Protein AF-A0A3M9MBP0-F1 (afdb_monomer)

Foldseek 3Di:
DLLVLLQLCVQPNQDQALDDPPQFTGSNRDHPVLDDSVQRSDNVSVVVLLVVLLVVVPVVVDPDSLQSSCSSSVDPPVCSCSSVVCNVVSVVVVVVQQQDDDLQNVVCVVQVHQPGDQHDFDGRWDADPVGWIWGHGPFFIFTADPVQTTETDGDLRRVVCVVPVHCVPFNAWNYYKDKDDQAPVRWTWIWTHTPFWIWTATPVQTTEIAGDLRNVVCVVQPHCNYQNAWNDHWDDPVPQWIWTHHPFWIWIAHPVPGIDIGGD

Radius of gyration: 25.92 Å; Cα contacts (8 Å, |Δi|>4): 527; chains: 1; bounding box: 57×34×70 Å

Secondary structure (DSSP, 8-state):
-HHHHHHHHHHHTT--BS--STT-BBTTTB-GGG--HHHHH-HHHHHHHHHHHHHHT-GGG-SSHHHHHHHHH---GGGTTHHHHTHHHHHHHHHHHTS--HHHHHHHHHTTGGGSTT-SB-S--EE-TTSSEEEEETTEEEEEETTTEEEEE-HHHHHHHHHTTTHHHH--BSS--EEPPPPTTS--EEEEEETTEEEEEETTTEEEEEEHHHHHHHHHTTHHHHH--BSS--EE-SSS-EEEEBSSEEEEEETTTEEEEEE-

pLDDT: mean 95.84, std 3.47, range [73.56, 98.88]

Mean predicted aligned error: 5.29 Å

Organism: NCBI:txid2294115

Nearest PDB structures (foldseek):
  6sx4-assembly2_BBB  TM=7.345E-01  e=1.745E-12  Corynebacterium glutamicum
  6sx4-assembly4_DDD  TM=7.353E-01  e=3.263E-12  Corynebacterium glutamicum
  6swz-assembly1_AAA  TM=4.818E-01  e=9.873E-13  Corynebacterium glutamicum
  8gzh-assembly1_D  TM=5.676E-01  e=2.398E+00  Synechocystis sp. PCC 6803
  6q6g-assembly1_A  TM=2.123E-01  e=1.704E+00  Homo sapiens

Sequence (264 aa):
MLAMFESGWVESHMNNLGCGQETSVGVFQLQDFNGSYAQRKDVVYSTNWWINTANSLGIQNYHDAGTLAADVERPREDLRGRYGEAQSTAQNLMNQAMQPYGEIGAKYAALGGAGGEVGPLVRAEEAAKMGGRFQLFKNGIIIWSADTGAHWIHGDILTKFWATNSETAWGFPTMDELAAHAAPDGTTGRYQYFQNALFLWSEPTGTHIIHGEILKAFEANGREAALGYPITDEADDGHGGRVQQFQNATIDWTAAGGAVVTKK

Solvent-accessible surface area (backbone atoms only — not comparable to full-atom values): 13866 Å² total; per-resid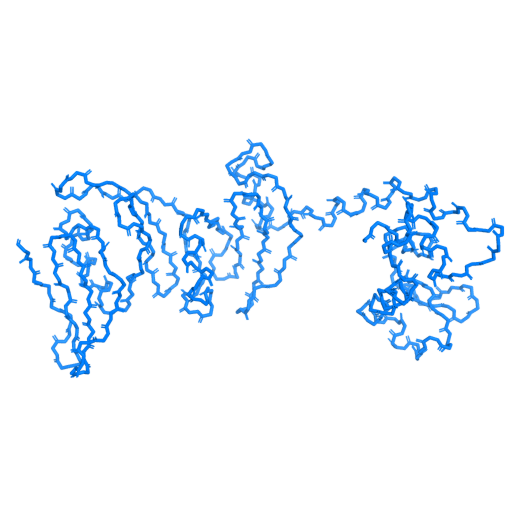ue (Å²): 108,64,22,57,37,11,36,19,39,71,58,36,68,66,33,76,34,92,60,55,76,86,73,12,20,9,34,68,39,43,43,62,92,76,40,55,74,70,47,30,54,31,68,67,54,42,50,51,51,51,52,53,47,38,54,74,71,41,60,90,78,54,92,53,42,19,62,51,23,28,66,60,71,58,63,62,81,93,53,39,64,55,24,49,73,30,44,68,59,19,53,51,52,52,56,55,64,41,54,67,54,73,57,50,22,53,48,40,54,75,44,49,30,58,86,27,78,46,30,41,82,70,45,46,76,42,78,38,95,82,56,44,34,31,31,41,30,72,47,32,33,40,38,32,36,94,89,54,40,51,28,56,41,37,67,60,57,37,54,48,36,61,75,57,59,31,51,79,66,30,41,56,48,65,46,58,67,42,81,45,61,51,17,82,88,63,54,52,36,34,34,34,43,28,73,54,30,38,40,42,31,30,85,94,57,38,60,27,55,41,41,68,60,57,33,54,43,40,60,75,59,53,33,36,48,59,26,24,54,50,71,39,51,70,38,78,64,86,78,81,30,36,35,32,40,28,74,37,25,36,40,41,32,34,91,88,76,42,55,45,78,47,73,111

InterPro domains:
  IPR0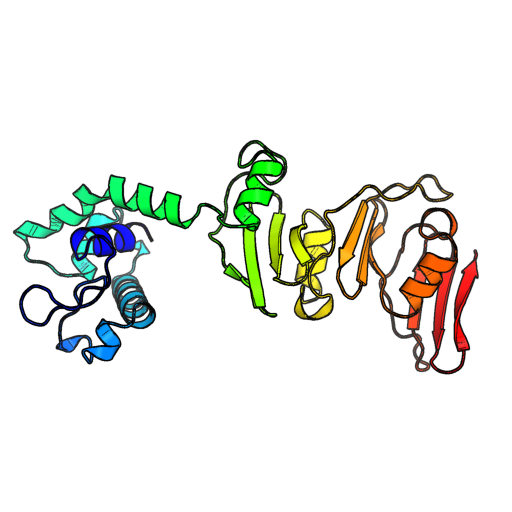13207 LGFP [PF08310] (125-167)
  IPR013207 LGFP [PF08310] (171-224)
  IPR013207 LGFP [PF08310] (227-261)

Structure (mmCIF, N/CA/C/O backbone):
data_AF-A0A3M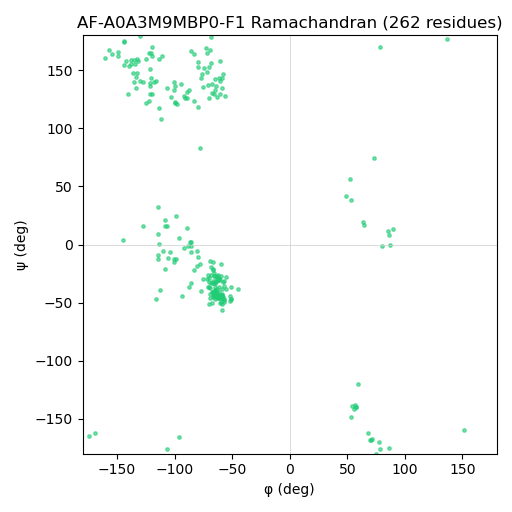9MBP0-F1
#
_entry.id   AF-A0A3M9MBP0-F1
#
loop_
_atom_site.group_PDB
_atom_site.id
_atom_site.type_symbol
_atom_site.label_atom_id
_atom_site.label_alt_id
_atom_site.label_comp_id
_atom_site.label_asym_id
_atom_site.label_entity_id
_atom_site.label_seq_id
_atom_site.pdbx_PDB_ins_code
_atom_site.Cartn_x
_atom_site.Cartn_y
_atom_site.Cartn_z
_atom_site.occupancy
_atom_site.B_iso_or_equiv
_atom_site.auth_seq_id
_atom_site.auth_comp_id
_atom_site.auth_asym_id
_atom_site.auth_atom_id
_atom_site.pdbx_PDB_model_num
ATOM 1 N N . MET A 1 1 ? 16.468 7.388 -14.989 1.00 86.00 1 MET A N 1
ATOM 2 C CA . MET A 1 1 ? 15.562 6.379 -15.587 1.00 86.00 1 MET A CA 1
ATOM 3 C C . MET A 1 1 ? 15.408 6.560 -17.090 1.00 86.00 1 MET A C 1
ATOM 5 O O . MET A 1 1 ? 15.620 5.576 -17.776 1.00 86.00 1 MET A O 1
ATOM 9 N N . LEU A 1 2 ? 15.124 7.762 -17.612 1.00 93.69 2 LEU A N 1
ATOM 10 C CA . LEU A 1 2 ? 14.948 7.976 -19.061 1.00 93.69 2 LEU A CA 1
ATOM 11 C C . LEU A 1 2 ? 16.108 7.435 -19.917 1.00 93.69 2 LEU A C 1
ATOM 13 O O . LEU A 1 2 ? 15.862 6.629 -20.802 1.00 93.69 2 LEU A O 1
ATOM 17 N N . ALA A 1 3 ? 17.358 7.748 -19.561 1.00 96.56 3 ALA A N 1
ATOM 18 C CA . ALA A 1 3 ? 18.552 7.247 -20.259 1.00 96.56 3 ALA A CA 1
ATOM 19 C C . ALA A 1 3 ? 18.636 5.708 -20.315 1.00 96.56 3 ALA A C 1
ATOM 21 O O . ALA A 1 3 ? 19.055 5.125 -21.310 1.00 96.56 3 ALA A O 1
ATOM 22 N N . MET A 1 4 ? 18.188 5.024 -19.260 1.00 95.62 4 MET A N 1
ATOM 23 C CA . MET A 1 4 ? 18.139 3.560 -19.227 1.00 95.62 4 MET A CA 1
ATOM 24 C C . MET A 1 4 ? 17.056 3.028 -20.167 1.00 95.62 4 MET A C 1
ATOM 26 O O . MET A 1 4 ? 17.249 2.009 -20.824 1.00 95.62 4 MET A O 1
ATOM 30 N N . PHE A 1 5 ? 15.923 3.733 -20.257 1.00 95.81 5 PHE A N 1
ATOM 31 C CA . PHE A 1 5 ? 14.864 3.382 -21.195 1.00 95.81 5 PHE A CA 1
ATOM 32 C C . PHE A 1 5 ? 15.270 3.623 -22.656 1.00 95.81 5 PHE A C 1
ATOM 34 O O . PHE A 1 5 ? 14.951 2.809 -23.518 1.00 95.81 5 PHE A O 1
ATOM 41 N N . GLU A 1 6 ? 16.023 4.688 -22.928 1.00 97.25 6 GLU A N 1
ATOM 42 C CA . GLU A 1 6 ? 16.645 4.924 -24.235 1.00 97.25 6 GLU A CA 1
ATOM 43 C C . GLU A 1 6 ? 17.648 3.816 -24.569 1.00 97.25 6 GLU A C 1
ATOM 45 O O . GLU A 1 6 ? 17.578 3.251 -25.658 1.00 97.25 6 GLU A O 1
ATOM 50 N N . SER A 1 7 ? 18.509 3.444 -23.612 1.00 97.12 7 SER A N 1
ATOM 51 C CA . SER A 1 7 ? 19.497 2.367 -23.778 1.00 97.12 7 SER A CA 1
ATOM 52 C C . SER A 1 7 ? 18.821 1.040 -24.119 1.00 97.12 7 SER A C 1
ATOM 54 O O . SER A 1 7 ? 19.056 0.474 -25.181 1.00 97.12 7 SER A O 1
ATOM 56 N N . GLY A 1 8 ? 17.892 0.574 -23.279 1.00 95.62 8 GLY A N 1
ATOM 57 C CA . GLY A 1 8 ? 17.205 -0.698 -23.512 1.00 95.62 8 GLY A CA 1
ATOM 58 C C . GLY A 1 8 ? 16.368 -0.707 -24.796 1.00 95.62 8 GLY A C 1
ATOM 59 O O . GLY A 1 8 ? 16.257 -1.747 -25.448 1.00 95.62 8 GLY A O 1
ATOM 60 N N . TRP A 1 9 ? 15.805 0.438 -25.208 1.00 96.38 9 TRP A N 1
ATOM 61 C CA . TRP A 1 9 ? 15.110 0.538 -26.491 1.00 96.38 9 TRP A CA 1
ATOM 62 C C . TRP A 1 9 ? 16.070 0.402 -27.676 1.00 96.38 9 TRP A C 1
ATOM 64 O O . TRP A 1 9 ? 15.818 -0.409 -28.564 1.00 96.38 9 TRP A O 1
ATOM 74 N N . VAL A 1 10 ? 17.167 1.162 -27.683 1.00 96.12 10 VAL A N 1
ATOM 75 C CA . VAL A 1 10 ? 18.151 1.146 -28.776 1.00 96.12 10 VAL A CA 1
ATOM 76 C C . VAL A 1 10 ? 18.839 -0.212 -28.894 1.00 96.12 10 VAL A C 1
ATOM 78 O O . VAL A 1 10 ? 18.989 -0.712 -30.010 1.00 96.12 10 VAL A O 1
ATOM 81 N N . GLU A 1 11 ? 19.202 -0.814 -27.762 1.00 94.88 11 GLU A N 1
ATOM 82 C CA . GLU A 1 11 ? 19.978 -2.053 -27.721 1.00 94.88 11 GLU A CA 1
ATOM 83 C C . GLU A 1 11 ? 19.133 -3.291 -28.031 1.00 94.88 11 GLU A C 1
ATOM 85 O O . GLU A 1 11 ? 19.571 -4.195 -28.741 1.00 94.88 11 GLU A O 1
ATOM 90 N N . SER A 1 12 ? 17.897 -3.358 -27.533 1.00 94.62 12 SER A N 1
ATOM 91 C CA . SER A 1 12 ? 17.111 -4.594 -27.629 1.00 94.62 12 SER A CA 1
ATOM 92 C C . SER A 1 12 ? 15.615 -4.400 -27.833 1.00 94.62 12 SER A C 1
ATOM 94 O O . SER A 1 12 ? 14.871 -5.383 -27.843 1.00 94.62 12 SER A O 1
ATOM 96 N N . HIS A 1 13 ? 15.139 -3.163 -27.991 1.00 94.12 13 HIS A N 1
ATOM 97 C CA . HIS A 1 13 ? 13.712 -2.834 -27.922 1.00 94.12 13 HIS A CA 1
ATOM 98 C C . HIS A 1 13 ? 13.068 -3.354 -26.621 1.00 94.12 13 HIS A C 1
ATOM 100 O O . HIS A 1 13 ? 11.943 -3.850 -26.636 1.00 94.12 13 HIS A O 1
ATOM 106 N N . MET A 1 14 ? 13.802 -3.277 -25.502 1.00 93.69 14 MET A N 1
ATOM 107 C CA . MET A 1 14 ? 13.439 -3.829 -24.186 1.00 93.69 14 MET A CA 1
ATOM 108 C C . MET A 1 14 ? 13.298 -5.356 -24.121 1.00 93.69 14 MET A C 1
ATOM 110 O O . MET A 1 14 ? 12.696 -5.888 -23.187 1.00 93.69 14 MET A O 1
ATOM 114 N N . ASN A 1 15 ? 13.869 -6.090 -25.076 1.00 93.81 15 ASN A N 1
ATOM 115 C CA . ASN A 1 15 ? 13.807 -7.546 -25.083 1.00 93.81 15 ASN A CA 1
ATOM 116 C C . ASN A 1 15 ? 15.043 -8.161 -24.429 1.00 93.81 15 ASN A C 1
ATOM 118 O O . ASN A 1 15 ? 16.182 -7.796 -24.700 1.00 93.81 15 ASN A O 1
ATOM 122 N N . ASN A 1 16 ? 14.841 -9.194 -23.616 1.00 93.56 16 ASN A N 1
ATOM 123 C CA . ASN A 1 16 ? 15.957 -9.977 -23.102 1.00 93.56 16 ASN A CA 1
ATOM 124 C C . ASN A 1 16 ? 16.462 -10.947 -24.186 1.00 93.56 16 ASN A C 1
ATOM 126 O O . ASN A 1 16 ? 16.087 -12.123 -24.209 1.00 93.56 16 ASN A O 1
ATOM 130 N N . LEU A 1 17 ? 17.312 -10.466 -25.095 1.00 91.94 17 LEU A N 1
ATOM 131 C CA . LEU A 1 17 ? 17.782 -11.229 -26.255 1.00 91.94 17 LEU A CA 1
ATOM 132 C C . LEU A 1 17 ? 18.863 -12.253 -25.881 1.00 91.94 17 LEU A C 1
ATOM 134 O O . LEU A 1 17 ? 19.667 -12.041 -24.977 1.00 91.94 17 LEU A O 1
ATOM 138 N N . GLY A 1 18 ? 18.841 -13.424 -26.524 1.00 89.12 18 GLY A N 1
ATOM 139 C CA . GLY A 1 18 ? 19.883 -14.460 -26.390 1.00 89.12 18 GLY A CA 1
ATOM 140 C C . GLY A 1 18 ? 21.049 -14.295 -27.368 1.00 89.12 18 GLY A C 1
ATOM 141 O O . GLY A 1 18 ? 21.975 -15.097 -27.364 1.00 89.12 18 GLY A O 1
ATOM 142 N N . CYS A 1 19 ? 20.971 -13.282 -28.222 1.00 82.50 19 CYS A N 1
ATOM 143 C CA . CYS A 1 19 ? 21.896 -13.014 -29.306 1.00 82.50 19 CYS A CA 1
ATOM 144 C C . CYS A 1 19 ? 21.967 -11.506 -29.558 1.00 82.50 19 CYS A C 1
ATOM 146 O O . CYS A 1 19 ? 21.044 -10.776 -29.185 1.00 82.50 19 CYS A O 1
ATOM 148 N N . GLY A 1 20 ? 23.025 -11.093 -30.246 1.00 80.25 20 GLY A N 1
ATOM 149 C CA . GLY A 1 20 ? 23.319 -9.710 -30.580 1.00 80.25 20 GLY A CA 1
ATOM 150 C C . GLY A 1 20 ? 24.462 -9.624 -31.585 1.00 80.25 20 GLY A C 1
ATOM 151 O O . GLY A 1 20 ? 24.793 -10.613 -32.247 1.00 80.25 20 GLY A O 1
ATOM 152 N N . GLN A 1 21 ? 25.080 -8.451 -31.706 1.00 73.56 21 GLN A N 1
ATOM 153 C CA . GLN A 1 21 ? 26.350 -8.331 -32.423 1.00 73.56 21 GLN A CA 1
ATOM 154 C C . GLN A 1 21 ? 27.465 -9.010 -31.611 1.00 73.56 21 GLN A C 1
ATOM 156 O O . GLN A 1 21 ? 27.660 -8.709 -30.435 1.00 73.56 21 GLN A O 1
ATOM 161 N N . GLU A 1 22 ? 28.194 -9.941 -32.225 1.00 81.31 22 GLU A N 1
ATOM 162 C CA . GLU A 1 22 ? 29.260 -10.718 -31.569 1.00 81.31 22 GLU A CA 1
ATOM 163 C C . GLU A 1 22 ? 28.770 -11.540 -30.356 1.00 81.31 22 GLU A C 1
ATOM 165 O O . GLU A 1 22 ? 27.928 -12.425 -30.515 1.00 81.31 22 GLU A O 1
ATOM 170 N N . THR A 1 23 ? 29.314 -11.295 -29.155 1.00 84.69 23 THR A N 1
ATOM 171 C CA . THR A 1 23 ? 28.989 -12.023 -27.914 1.00 84.69 23 THR A CA 1
ATOM 172 C C . THR A 1 23 ? 27.938 -11.317 -27.054 1.00 84.69 23 THR A C 1
ATOM 174 O O . THR A 1 23 ? 27.664 -11.777 -25.938 1.00 84.69 23 THR A O 1
ATOM 177 N N . SER A 1 24 ? 27.350 -10.219 -27.541 1.00 89.75 24 SER A N 1
ATOM 178 C CA . SER A 1 24 ? 26.380 -9.404 -26.799 1.00 89.75 24 SER A CA 1
ATOM 179 C C . SER A 1 24 ? 25.049 -10.122 -26.548 1.00 89.75 24 SER A C 1
ATOM 181 O O . SER A 1 24 ? 24.521 -10.824 -27.414 1.00 89.75 24 SER A O 1
ATOM 183 N N . VAL A 1 25 ? 24.512 -9.976 -25.329 1.00 94.38 25 VAL A N 1
ATOM 184 C CA . VAL A 1 25 ? 23.228 -10.575 -24.912 1.00 94.38 25 VAL A CA 1
ATOM 185 C C . VAL A 1 25 ? 22.518 -9.712 -23.868 1.00 94.38 25 VAL A C 1
ATOM 187 O O . VAL A 1 25 ? 23.127 -8.857 -23.227 1.00 94.38 25 VAL A O 1
ATOM 190 N N . GLY A 1 26 ? 21.237 -9.992 -23.632 1.00 92.81 26 GLY A N 1
ATOM 191 C CA . GLY A 1 26 ? 20.452 -9.324 -22.596 1.00 92.81 26 GLY A CA 1
ATOM 192 C C . GLY A 1 26 ? 19.811 -8.018 -23.061 1.00 92.81 26 GLY A C 1
ATOM 193 O O . GLY A 1 26 ? 19.874 -7.655 -24.236 1.00 92.81 26 GLY A O 1
ATOM 194 N N . VAL A 1 27 ? 19.165 -7.324 -22.122 1.00 94.88 27 VAL A N 1
ATOM 195 C CA . VAL A 1 27 ? 18.367 -6.110 -22.393 1.00 94.88 27 VAL A CA 1
ATOM 196 C C . VAL A 1 27 ? 19.236 -4.933 -22.855 1.00 94.88 27 VAL A C 1
ATOM 198 O O . VAL A 1 27 ? 18.807 -4.149 -23.696 1.00 94.88 27 VAL A O 1
A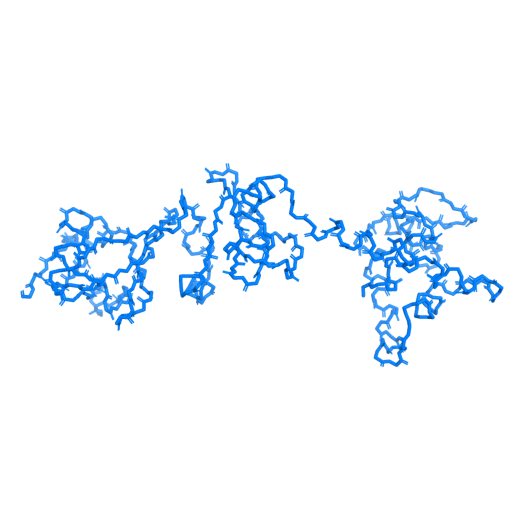TOM 201 N N . PHE A 1 28 ? 20.465 -4.850 -22.350 1.00 95.88 28 PHE A N 1
ATOM 202 C CA . PHE A 1 28 ? 21.449 -3.815 -22.692 1.00 95.88 28 PHE A CA 1
ATOM 203 C C . PHE A 1 28 ? 22.574 -4.349 -23.590 1.00 95.88 28 PHE A C 1
ATOM 205 O O . PHE A 1 28 ? 23.634 -3.755 -23.656 1.00 95.88 28 PHE A O 1
ATOM 212 N N . GLN A 1 29 ? 22.388 -5.524 -24.214 1.00 93.19 29 GLN A N 1
ATOM 213 C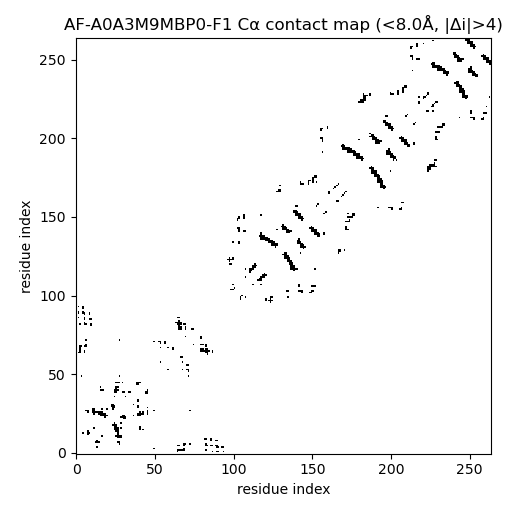 CA . GLN A 1 29 ? 23.379 -6.124 -25.124 1.00 93.19 29 GLN A CA 1
ATOM 214 C C . GLN A 1 29 ? 24.816 -6.153 -24.548 1.00 93.19 29 GLN A C 1
ATOM 216 O O . GLN A 1 29 ? 25.803 -5.922 -25.244 1.00 93.19 29 GLN A O 1
ATOM 221 N N . LEU A 1 30 ? 24.947 -6.494 -23.261 1.00 92.44 30 LEU A N 1
ATOM 222 C CA . LEU A 1 30 ? 26.234 -6.515 -22.560 1.00 92.44 30 LEU A CA 1
ATOM 223 C C . LEU A 1 30 ? 27.198 -7.515 -23.200 1.00 92.44 30 LEU A C 1
ATOM 225 O O . LEU A 1 30 ? 26.774 -8.613 -23.565 1.00 92.44 30 LEU A O 1
ATOM 229 N N . GLN A 1 31 ? 28.491 -7.193 -23.259 1.00 91.75 31 GLN A N 1
ATOM 230 C CA . GLN A 1 31 ? 29.540 -8.051 -23.830 1.00 91.75 31 GLN A CA 1
ATOM 231 C C . GLN A 1 31 ? 30.097 -9.054 -22.811 1.00 91.75 31 GLN A C 1
ATOM 233 O O . GLN A 1 31 ? 29.848 -8.947 -21.615 1.00 91.75 31 GLN A O 1
ATOM 238 N N . ASP A 1 32 ? 30.849 -10.059 -23.256 1.00 91.75 32 ASP A N 1
ATOM 239 C CA . ASP A 1 32 ? 31.387 -11.130 -22.398 1.00 91.75 32 ASP A CA 1
ATOM 240 C C . ASP A 1 32 ? 32.265 -10.657 -21.222 1.00 91.75 32 ASP A C 1
ATOM 242 O O . ASP A 1 32 ? 32.215 -11.255 -20.145 1.00 91.75 32 ASP A O 1
ATOM 246 N N . PHE A 1 33 ? 32.990 -9.548 -21.364 1.00 90.06 33 PHE A N 1
ATOM 247 C CA . PHE A 1 33 ? 33.751 -8.940 -20.269 1.00 90.06 33 PHE A CA 1
ATOM 248 C C . PHE A 1 33 ? 32.866 -8.317 -19.175 1.00 90.06 33 PHE A C 1
ATOM 250 O O . PHE A 1 33 ? 33.354 -8.037 -18.080 1.00 90.06 33 PHE A O 1
ATOM 257 N N . ASN A 1 34 ? 31.568 -8.120 -19.429 1.00 91.06 34 ASN A N 1
ATOM 258 C CA . ASN A 1 34 ? 30.598 -7.646 -18.439 1.00 91.06 34 ASN A CA 1
ATOM 259 C C . ASN A 1 34 ? 30.001 -8.780 -17.588 1.00 91.06 34 ASN A C 1
ATOM 261 O O . ASN A 1 34 ? 29.122 -8.515 -16.774 1.00 91.06 34 ASN A O 1
ATOM 265 N N . GLY A 1 35 ? 30.433 -10.031 -17.775 1.00 92.62 35 GLY A N 1
ATOM 266 C CA . GLY A 1 35 ? 30.016 -11.168 -16.957 1.00 92.62 35 GLY A CA 1
ATOM 267 C C . GLY A 1 35 ? 29.695 -12.422 -17.766 1.00 92.62 35 GLY A C 1
ATOM 268 O O . GLY A 1 35 ? 29.688 -12.440 -18.999 1.00 92.62 35 GLY A O 1
ATOM 269 N N . SER A 1 36 ? 29.379 -13.507 -17.059 1.00 94.81 36 SER A N 1
ATOM 270 C CA . SER A 1 36 ? 28.964 -14.757 -17.705 1.00 94.81 36 SER A CA 1
ATOM 271 C C . SER A 1 36 ? 27.687 -14.573 -18.535 1.00 94.81 36 SER A C 1
ATOM 273 O O . SER A 1 36 ? 26.885 -13.673 -18.282 1.00 94.81 36 SER A O 1
ATOM 275 N N . TYR A 1 37 ? 27.457 -15.461 -19.509 1.00 93.06 37 TYR A N 1
ATOM 276 C CA . TYR A 1 37 ? 26.225 -15.454 -20.311 1.00 93.06 37 TYR A CA 1
ATOM 277 C C . TYR A 1 37 ? 24.964 -15.447 -19.428 1.00 93.06 37 TYR A C 1
ATOM 279 O O . TYR A 1 37 ? 24.052 -14.661 -19.663 1.00 93.06 37 TYR A O 1
ATOM 287 N N . ALA A 1 38 ? 24.935 -16.270 -18.372 1.00 94.44 38 ALA A N 1
ATOM 288 C CA . ALA A 1 38 ? 23.806 -16.340 -17.445 1.00 94.44 38 ALA A CA 1
ATOM 289 C C . ALA A 1 38 ? 23.570 -15.015 -16.700 1.00 94.44 38 ALA A C 1
ATOM 291 O O . ALA A 1 38 ? 22.430 -14.577 -16.600 1.00 94.44 38 ALA A O 1
ATOM 292 N N . GLN A 1 39 ? 24.635 -14.353 -16.235 1.00 95.62 39 GLN A N 1
ATOM 293 C CA . GLN A 1 39 ? 24.533 -13.051 -15.566 1.00 95.62 39 GLN A CA 1
ATOM 294 C C . GLN A 1 39 ? 24.027 -11.965 -16.516 1.00 95.62 39 GLN A C 1
ATOM 296 O O . GLN A 1 39 ? 23.120 -11.225 -16.173 1.00 95.62 39 GLN A O 1
ATOM 301 N N . ARG A 1 40 ? 24.550 -11.888 -17.741 1.00 95.25 40 ARG A N 1
ATOM 302 C CA . ARG A 1 40 ? 24.129 -10.863 -18.714 1.00 95.25 40 ARG A CA 1
ATOM 303 C C . ARG A 1 40 ? 22.694 -11.060 -19.212 1.00 95.25 40 ARG A C 1
ATOM 305 O O . ARG A 1 40 ? 22.033 -10.097 -19.585 1.00 95.25 40 ARG A O 1
ATOM 312 N N . LYS A 1 41 ? 22.205 -12.304 -19.189 1.00 94.56 41 LYS A N 1
ATOM 313 C CA . LYS A 1 41 ? 20.801 -12.666 -19.435 1.00 94.56 41 LYS A CA 1
ATOM 314 C C . LYS A 1 41 ? 19.884 -12.405 -18.244 1.00 94.56 41 LYS A C 1
ATOM 316 O O . LYS A 1 41 ? 18.667 -12.399 -18.428 1.00 94.56 41 LYS A O 1
ATOM 321 N N . ASP A 1 42 ? 20.423 -12.221 -17.049 1.00 95.75 42 ASP A N 1
ATOM 322 C CA . ASP A 1 42 ? 19.640 -11.866 -15.877 1.00 95.75 42 ASP A CA 1
ATOM 323 C C . ASP A 1 42 ? 19.328 -10.362 -15.902 1.00 95.75 42 ASP A C 1
ATOM 325 O O . ASP A 1 42 ? 20.224 -9.517 -15.896 1.00 95.75 42 ASP A O 1
ATOM 329 N N . VAL A 1 43 ? 18.037 -10.021 -15.962 1.00 94.44 43 VAL A N 1
ATOM 330 C CA . VAL A 1 43 ? 17.583 -8.628 -16.119 1.00 94.44 43 VAL A CA 1
ATOM 331 C C . VAL A 1 43 ? 17.957 -7.780 -14.904 1.00 94.44 43 VAL A C 1
ATOM 333 O O . VAL A 1 43 ? 18.256 -6.594 -15.052 1.00 94.44 43 VAL A O 1
ATOM 336 N N . VAL A 1 44 ? 17.971 -8.365 -13.703 1.00 94.81 44 VAL A N 1
ATOM 337 C CA . VAL A 1 44 ? 18.335 -7.649 -12.474 1.00 94.81 44 VAL A CA 1
ATOM 338 C C . VAL A 1 44 ? 19.823 -7.320 -12.496 1.00 94.81 44 VAL A C 1
ATOM 340 O O . VAL A 1 44 ? 20.207 -6.178 -12.243 1.00 94.81 44 VAL A O 1
ATOM 343 N N . TYR A 1 45 ? 20.662 -8.287 -12.861 1.00 96.12 45 TYR A N 1
ATOM 344 C CA . TYR A 1 45 ? 22.096 -8.093 -13.020 1.00 96.12 45 TYR A CA 1
ATOM 345 C C . TYR A 1 45 ? 22.410 -7.021 -14.065 1.00 96.12 45 TYR A C 1
ATOM 347 O O . TYR A 1 45 ? 23.143 -6.079 -13.762 1.00 96.12 45 TYR A O 1
ATOM 355 N N . SER A 1 46 ? 21.831 -7.116 -15.266 1.00 95.94 46 SER A N 1
ATOM 356 C CA . SER A 1 46 ? 22.104 -6.158 -16.343 1.00 95.94 46 SER A CA 1
ATOM 357 C C . SER A 1 46 ? 21.619 -4.745 -15.999 1.00 95.94 46 SER A C 1
ATOM 359 O O . SER A 1 46 ? 22.301 -3.768 -16.295 1.00 95.94 46 SER A O 1
ATOM 361 N N . THR A 1 47 ? 20.480 -4.627 -15.309 1.00 95.25 47 THR A N 1
ATOM 362 C CA . THR A 1 47 ? 19.958 -3.340 -14.817 1.00 95.25 47 THR A CA 1
ATOM 363 C C . THR A 1 47 ? 20.866 -2.737 -13.749 1.00 95.25 47 THR A C 1
ATOM 365 O O . THR A 1 47 ? 21.195 -1.553 -13.813 1.00 95.25 47 THR A O 1
ATOM 368 N N . ASN A 1 48 ? 21.331 -3.543 -12.791 1.00 96.12 48 ASN A N 1
ATOM 369 C CA . ASN A 1 48 ? 22.264 -3.083 -11.764 1.00 96.12 48 ASN A CA 1
ATOM 370 C C . ASN A 1 48 ? 23.609 -2.669 -12.364 1.00 96.12 48 ASN A C 1
ATOM 372 O O . ASN A 1 48 ? 24.176 -1.665 -11.940 1.00 96.12 48 ASN A O 1
ATOM 376 N N . TRP A 1 49 ? 24.112 -3.401 -13.362 1.00 96.19 49 TRP A N 1
ATOM 377 C CA . TRP A 1 49 ? 25.302 -2.999 -14.108 1.00 96.19 49 TRP A CA 1
ATOM 378 C C . TRP A 1 49 ? 25.115 -1.612 -14.734 1.00 96.19 49 TRP A C 1
ATOM 380 O O . TRP A 1 49 ? 25.949 -0.737 -14.510 1.00 96.19 49 TRP A O 1
ATOM 390 N N . TRP A 1 50 ? 23.998 -1.387 -15.434 1.00 96.75 50 TRP A N 1
ATOM 391 C CA . TRP A 1 50 ? 23.712 -0.110 -16.090 1.00 96.75 50 TRP A CA 1
ATOM 392 C C . TRP A 1 50 ? 23.663 1.037 -15.072 1.00 96.75 50 TRP A C 1
ATOM 394 O O . TRP A 1 50 ? 24.349 2.047 -15.228 1.00 96.75 50 TRP A O 1
ATOM 404 N N . ILE A 1 51 ? 22.915 0.853 -13.976 1.00 96.00 51 ILE A N 1
ATOM 405 C CA . ILE A 1 51 ? 22.763 1.854 -12.908 1.00 96.00 51 ILE A CA 1
ATOM 406 C C . ILE A 1 51 ? 24.109 2.171 -12.252 1.00 96.00 51 ILE A C 1
ATOM 408 O O . ILE A 1 51 ? 24.429 3.340 -12.034 1.00 96.00 51 ILE A O 1
ATOM 412 N N . ASN A 1 52 ? 24.912 1.152 -11.946 1.00 96.19 52 ASN A N 1
ATOM 413 C CA . ASN A 1 52 ? 26.217 1.343 -11.319 1.00 96.19 52 ASN A CA 1
ATOM 414 C C . ASN A 1 52 ? 27.195 2.062 -12.255 1.00 96.19 52 ASN A C 1
ATOM 416 O O . ASN A 1 52 ? 27.899 2.969 -11.807 1.00 96.19 52 ASN A O 1
ATOM 420 N N . THR A 1 53 ? 27.198 1.723 -13.548 1.00 96.25 53 THR A N 1
ATOM 421 C CA . THR A 1 53 ? 27.980 2.445 -14.557 1.00 96.25 53 THR A CA 1
ATOM 422 C C . THR A 1 53 ? 27.540 3.906 -14.626 1.00 96.25 53 THR A C 1
ATOM 424 O O . THR A 1 53 ? 28.376 4.795 -14.476 1.00 96.25 53 THR A O 1
ATOM 427 N N . ALA A 1 54 ? 26.238 4.173 -14.751 1.00 96.69 54 ALA A N 1
ATOM 428 C CA . ALA A 1 54 ? 25.700 5.532 -14.800 1.00 96.69 54 ALA A CA 1
ATOM 429 C C . ALA A 1 54 ? 26.073 6.353 -13.552 1.00 96.69 54 ALA A C 1
ATOM 431 O O . ALA A 1 54 ? 26.531 7.489 -13.663 1.00 96.69 54 ALA A O 1
ATOM 432 N N . ASN A 1 55 ? 25.947 5.768 -12.356 1.00 96.25 55 ASN A N 1
ATOM 433 C CA . ASN A 1 55 ? 26.349 6.408 -11.102 1.00 96.25 55 ASN A CA 1
ATOM 434 C C . ASN A 1 55 ? 27.849 6.731 -11.072 1.00 96.25 55 ASN A C 1
ATOM 436 O O . ASN A 1 55 ? 28.225 7.815 -10.630 1.00 96.25 55 ASN A O 1
ATOM 440 N N . SER A 1 56 ? 28.700 5.829 -11.573 1.00 96.56 56 SER A N 1
ATOM 441 C CA . SER A 1 56 ? 30.152 6.051 -11.634 1.00 96.56 56 SER A CA 1
ATOM 442 C C . SER A 1 56 ? 30.554 7.204 -12.562 1.00 96.56 56 SER A C 1
ATOM 444 O O . SER A 1 56 ? 31.571 7.851 -12.324 1.00 96.56 56 SER A O 1
ATOM 446 N N . LEU A 1 57 ? 29.732 7.499 -13.575 1.00 96.31 57 LEU A N 1
ATOM 447 C CA . LEU A 1 57 ? 29.902 8.638 -14.483 1.00 96.31 57 LEU A CA 1
ATOM 448 C C . LEU A 1 57 ? 29.419 9.966 -13.869 1.00 96.31 57 LEU A C 1
ATOM 450 O O . LEU A 1 57 ? 29.688 11.036 -14.411 1.00 96.31 57 LEU A O 1
ATOM 454 N N . GLY A 1 58 ? 28.730 9.920 -12.724 1.00 94.88 58 GLY A N 1
ATOM 455 C CA . GLY A 1 58 ? 28.148 11.089 -12.073 1.00 94.88 58 GLY A CA 1
ATOM 456 C C . GLY A 1 58 ? 26.922 11.604 -12.822 1.00 94.88 58 GLY A C 1
ATOM 457 O O . GLY A 1 58 ? 26.985 12.649 -13.464 1.00 94.88 58 GLY A O 1
ATOM 458 N N . ILE A 1 59 ? 25.797 10.889 -12.701 1.00 90.25 59 ILE A N 1
ATOM 459 C CA . ILE A 1 59 ? 24.510 11.183 -13.371 1.00 90.25 59 ILE A CA 1
ATOM 460 C C . ILE A 1 59 ? 24.124 12.667 -13.294 1.00 90.25 59 ILE A C 1
ATOM 462 O O . ILE A 1 59 ? 23.624 13.224 -14.266 1.00 90.25 59 ILE A O 1
ATOM 466 N N . GLN A 1 60 ? 24.380 13.323 -12.160 1.00 90.25 60 GLN A N 1
ATOM 467 C CA . GLN A 1 60 ? 24.082 14.740 -11.934 1.00 90.25 60 GLN A CA 1
ATOM 468 C C . GLN A 1 60 ? 24.788 15.712 -12.898 1.00 90.25 60 GLN A C 1
ATOM 470 O O . GLN A 1 60 ? 24.391 16.870 -12.980 1.00 90.25 60 GLN A O 1
ATOM 475 N N . ASN A 1 61 ? 25.827 15.261 -13.605 1.00 92.62 61 ASN A N 1
ATOM 476 C CA . ASN A 1 61 ? 26.593 16.069 -14.553 1.00 92.62 61 ASN A CA 1
ATOM 477 C C . ASN A 1 61 ? 25.978 16.092 -15.964 1.00 92.62 61 ASN A C 1
ATOM 479 O O . ASN A 1 61 ? 26.472 16.816 -16.826 1.00 92.62 61 ASN A O 1
ATOM 483 N N . TYR A 1 62 ? 24.934 15.301 -16.219 1.00 94.38 62 TYR A N 1
ATOM 484 C CA . TYR A 1 62 ? 24.312 15.171 -17.536 1.00 94.38 62 TYR A CA 1
ATOM 485 C C . TYR A 1 62 ? 23.038 16.017 -17.634 1.00 94.38 62 TYR A C 1
ATOM 487 O O . TYR A 1 62 ? 22.205 16.021 -16.727 1.00 94.38 62 TYR A O 1
ATOM 495 N N . HIS A 1 63 ? 22.873 16.717 -18.759 1.00 90.69 63 HIS A N 1
ATOM 496 C CA . HIS A 1 63 ? 21.703 17.562 -19.036 1.00 90.69 63 HIS A CA 1
ATOM 497 C C . HIS A 1 63 ? 20.677 16.900 -19.966 1.00 90.69 63 HIS A C 1
ATOM 499 O O . HIS A 1 63 ? 19.531 17.343 -20.024 1.00 90.69 63 HIS A O 1
ATOM 505 N N . ASP A 1 64 ? 21.065 15.828 -20.655 1.00 93.25 64 ASP A N 1
ATOM 506 C CA . ASP A 1 64 ? 20.206 15.032 -21.520 1.00 93.25 64 ASP A CA 1
ATOM 507 C C . ASP A 1 64 ? 20.442 13.533 -21.294 1.00 93.25 64 ASP A C 1
ATOM 509 O O . ASP A 1 64 ? 21.533 13.081 -20.935 1.00 93.25 64 ASP A O 1
ATOM 513 N N . ALA A 1 65 ? 19.373 12.760 -21.464 1.00 95.50 65 ALA A N 1
ATOM 514 C CA . ALA A 1 65 ? 19.374 11.330 -21.199 1.00 95.50 65 ALA A CA 1
ATOM 515 C C . ALA A 1 65 ? 20.187 10.542 -22.242 1.00 95.50 65 ALA A C 1
ATOM 517 O O . ALA A 1 65 ? 20.915 9.619 -21.867 1.00 95.50 65 ALA A O 1
ATOM 518 N N . GLY A 1 66 ? 20.136 10.962 -23.511 1.00 96.69 66 GLY A N 1
ATOM 519 C CA . GLY A 1 66 ? 20.779 10.256 -24.617 1.00 96.69 66 GLY A CA 1
ATOM 520 C C . GLY A 1 66 ? 22.300 10.242 -24.502 1.00 96.69 66 GLY A C 1
ATOM 521 O O . GLY A 1 66 ? 22.929 9.215 -24.753 1.00 96.69 66 GLY A O 1
ATOM 522 N N . THR A 1 67 ? 22.902 11.345 -24.053 1.00 96.81 67 THR A N 1
ATOM 523 C CA . THR A 1 67 ? 24.350 11.426 -23.822 1.00 96.81 67 THR A CA 1
ATOM 524 C C . THR A 1 67 ? 24.783 10.525 -22.668 1.00 96.81 67 THR A C 1
ATOM 526 O O . THR A 1 67 ? 25.785 9.821 -22.791 1.00 96.81 67 THR A O 1
ATOM 529 N N . LEU A 1 68 ? 24.007 10.470 -21.577 1.00 97.56 68 LEU A N 1
ATOM 530 C CA . LEU A 1 68 ? 24.277 9.536 -20.478 1.00 97.56 68 LEU A CA 1
ATOM 531 C C . LEU A 1 68 ? 24.163 8.079 -20.945 1.00 97.56 68 LEU A C 1
ATOM 533 O O . LEU A 1 68 ? 25.032 7.271 -20.631 1.00 97.56 68 LEU A O 1
ATOM 537 N N . ALA A 1 69 ? 23.120 7.745 -21.709 1.00 97.31 69 ALA A N 1
ATOM 538 C CA . ALA A 1 69 ? 22.938 6.418 -22.295 1.00 97.31 69 ALA A CA 1
ATOM 539 C C . ALA A 1 69 ? 24.138 6.018 -23.170 1.00 97.31 69 ALA A C 1
ATOM 541 O O . ALA A 1 69 ? 24.720 4.951 -22.978 1.00 97.31 69 ALA A O 1
ATOM 542 N N . ALA A 1 70 ? 24.577 6.914 -24.059 1.00 96.94 70 ALA A N 1
ATOM 543 C CA . ALA A 1 70 ? 25.736 6.689 -24.915 1.00 96.94 70 ALA A CA 1
ATOM 544 C C . ALA A 1 70 ? 27.039 6.484 -24.122 1.00 96.94 70 ALA A C 1
ATOM 546 O O . ALA A 1 70 ? 27.870 5.673 -24.523 1.00 96.94 70 ALA A O 1
ATOM 547 N N . ASP A 1 71 ? 27.237 7.181 -23.002 1.00 96.50 71 ASP A N 1
ATOM 548 C CA . ASP A 1 71 ? 28.434 7.007 -22.167 1.00 96.50 71 ASP A CA 1
ATOM 549 C C . ASP A 1 71 ? 28.422 5.726 -21.331 1.00 96.50 71 ASP A C 1
ATOM 551 O O . ASP A 1 71 ? 29.487 5.157 -21.059 1.00 96.50 71 ASP A O 1
ATOM 555 N N . VAL A 1 72 ? 27.235 5.249 -20.948 1.00 96.12 72 VAL A N 1
ATOM 556 C CA . VAL A 1 72 ? 27.076 3.954 -20.278 1.00 96.12 72 VAL A CA 1
ATOM 557 C C . VAL A 1 72 ? 27.346 2.808 -21.253 1.00 96.12 72 VAL A C 1
ATOM 559 O O . VAL A 1 72 ? 28.170 1.944 -20.951 1.00 96.12 72 VAL A O 1
ATOM 562 N N . GLU A 1 73 ? 26.702 2.824 -22.421 1.00 94.88 73 GLU A N 1
ATOM 563 C CA . GLU A 1 73 ? 26.753 1.724 -23.397 1.00 94.88 73 GLU A CA 1
ATOM 564 C C . GLU A 1 73 ? 27.993 1.761 -24.302 1.00 94.88 73 GLU A C 1
ATOM 566 O O . GLU A 1 73 ? 28.419 0.737 -24.833 1.00 94.88 73 GLU A O 1
ATOM 571 N N . ARG A 1 74 ? 28.619 2.936 -24.454 1.00 93.56 74 ARG A N 1
ATOM 572 C CA . ARG A 1 74 ? 29.858 3.153 -25.223 1.00 93.56 74 ARG A CA 1
ATOM 573 C C . ARG A 1 74 ? 29.780 2.602 -26.659 1.00 93.56 74 ARG A C 1
ATOM 575 O O . ARG A 1 74 ? 30.636 1.803 -27.052 1.00 93.56 74 ARG A O 1
ATOM 582 N N . PRO A 1 75 ? 28.789 3.018 -27.473 1.00 91.94 75 PRO A N 1
ATOM 583 C CA . PRO A 1 75 ? 28.714 2.585 -28.863 1.00 91.94 75 PRO A CA 1
ATOM 584 C C . PRO A 1 75 ? 29.873 3.184 -29.680 1.00 91.94 75 PRO A C 1
ATOM 586 O O . PRO A 1 75 ? 30.639 4.029 -29.208 1.00 91.94 75 PRO A O 1
ATOM 589 N N . ARG A 1 76 ? 29.940 2.837 -30.969 1.00 91.06 76 ARG A N 1
ATOM 590 C CA . ARG A 1 76 ? 30.755 3.598 -31.928 1.00 91.06 76 ARG A CA 1
ATOM 591 C C . ARG A 1 76 ? 30.315 5.069 -31.960 1.00 91.06 76 ARG A C 1
ATOM 593 O O . ARG A 1 76 ? 29.128 5.365 -31.819 1.00 91.06 76 ARG A O 1
ATOM 600 N N . GLU A 1 77 ? 31.268 5.972 -32.181 1.00 91.69 77 GLU A N 1
ATOM 601 C CA . GLU A 1 77 ? 31.054 7.427 -32.112 1.00 91.69 77 GLU A CA 1
ATOM 602 C C . GLU A 1 77 ? 29.915 7.911 -33.029 1.00 91.69 77 GLU A C 1
ATOM 604 O O . GLU A 1 77 ? 29.097 8.735 -32.629 1.00 91.69 77 GLU A O 1
ATOM 609 N N . ASP A 1 78 ? 29.792 7.326 -34.225 1.00 93.25 78 ASP A N 1
ATOM 610 C CA . ASP A 1 78 ? 28.749 7.630 -35.214 1.00 93.25 78 ASP A CA 1
ATOM 611 C C . ASP A 1 78 ? 27.330 7.228 -34.775 1.00 93.25 78 ASP A C 1
ATOM 613 O O . ASP A 1 78 ? 26.350 7.671 -35.368 1.00 93.25 78 ASP A O 1
ATOM 617 N N . LEU A 1 79 ? 27.202 6.396 -33.740 1.00 92.88 79 LEU A N 1
ATOM 618 C CA . LEU A 1 79 ? 25.924 5.872 -33.256 1.00 92.88 79 LEU A CA 1
ATOM 619 C C . LEU A 1 79 ? 25.443 6.539 -31.964 1.00 92.88 79 LEU A C 1
ATOM 621 O O . LEU A 1 79 ? 24.317 6.276 -31.542 1.00 92.88 79 LEU A O 1
ATOM 625 N N . ARG A 1 80 ? 26.247 7.411 -31.341 1.00 95.06 80 ARG A N 1
ATOM 626 C CA . ARG A 1 80 ? 25.921 8.029 -30.043 1.00 95.06 80 ARG A CA 1
ATOM 627 C C . ARG A 1 80 ? 24.605 8.816 -30.055 1.00 95.06 80 ARG A C 1
ATOM 629 O O . ARG A 1 80 ? 23.893 8.816 -29.058 1.00 95.06 80 ARG A O 1
ATOM 636 N N . GLY A 1 81 ? 24.235 9.424 -31.185 1.00 94.00 81 GLY A N 1
ATOM 637 C CA . GLY A 1 81 ? 22.982 10.181 -31.325 1.00 94.00 81 GLY A CA 1
ATOM 638 C C . GLY A 1 81 ? 21.700 9.338 -31.245 1.00 94.00 81 GLY A C 1
ATOM 639 O O . GLY A 1 81 ? 20.646 9.866 -30.892 1.00 94.00 81 GLY A O 1
ATOM 640 N N . ARG A 1 82 ? 21.777 8.022 -31.498 1.00 95.19 82 ARG A N 1
ATOM 641 C CA . ARG A 1 82 ? 20.600 7.134 -31.585 1.00 95.19 82 ARG A CA 1
ATOM 642 C C . ARG A 1 82 ? 19.809 7.028 -30.280 1.00 95.19 82 ARG A C 1
ATOM 644 O O . ARG A 1 82 ? 18.607 6.784 -30.321 1.00 95.19 82 ARG A O 1
ATOM 651 N N . TYR A 1 83 ? 20.456 7.213 -29.130 1.00 96.12 83 TYR A N 1
ATOM 652 C CA . TYR A 1 83 ? 19.771 7.183 -27.833 1.00 96.12 83 TYR A CA 1
ATOM 653 C C . TYR A 1 83 ? 18.855 8.391 -27.641 1.00 96.12 83 TYR A C 1
ATOM 655 O O . TYR A 1 83 ? 17.709 8.221 -27.238 1.00 96.12 83 TYR A O 1
ATOM 663 N N . GLY A 1 84 ? 19.308 9.591 -28.019 1.00 94.56 84 GLY A N 1
ATOM 664 C CA . GLY A 1 84 ? 18.469 10.793 -27.974 1.00 94.56 84 GLY A CA 1
ATOM 665 C C . GLY A 1 84 ? 17.282 10.721 -28.942 1.00 94.56 84 GLY A C 1
ATOM 666 O O . GLY A 1 84 ? 16.189 11.178 -28.620 1.00 94.56 84 GLY A O 1
ATOM 667 N N . GLU A 1 85 ? 17.448 10.070 -30.099 1.00 96.50 85 GLU A N 1
ATOM 668 C CA . GLU A 1 85 ? 16.343 9.808 -31.039 1.00 96.50 85 GLU A CA 1
ATOM 669 C C . GLU A 1 85 ? 15.255 8.901 -30.433 1.00 96.50 85 GLU A C 1
ATOM 671 O O . GLU A 1 85 ? 14.080 9.001 -30.796 1.00 96.50 85 GLU A O 1
ATOM 676 N N . ALA A 1 86 ? 15.617 8.042 -29.474 1.00 95.38 86 ALA A N 1
ATOM 677 C CA . ALA A 1 86 ? 14.696 7.140 -28.792 1.00 95.38 86 ALA A CA 1
ATOM 678 C C . ALA A 1 86 ? 13.887 7.801 -27.664 1.00 95.38 86 ALA A C 1
ATOM 680 O O . ALA A 1 86 ? 12.990 7.152 -27.119 1.00 95.38 86 ALA A O 1
ATOM 681 N N . GLN A 1 87 ? 14.149 9.069 -27.324 1.00 95.50 87 GLN A N 1
ATOM 682 C CA . GLN A 1 87 ? 13.579 9.740 -26.152 1.00 95.50 87 GLN A CA 1
ATOM 683 C C . GLN A 1 87 ? 12.049 9.621 -26.066 1.00 95.50 87 GLN A C 1
ATOM 685 O O . GLN A 1 87 ? 11.505 9.287 -25.012 1.00 95.50 87 GLN A O 1
ATOM 690 N N . SER A 1 88 ? 11.329 9.862 -27.169 1.00 96.25 88 SER A N 1
ATOM 691 C CA . SER A 1 88 ? 9.859 9.780 -27.177 1.00 96.25 88 SER A CA 1
ATOM 692 C C . SER A 1 88 ? 9.365 8.362 -26.877 1.00 96.25 88 SER A C 1
ATOM 694 O O . SER A 1 88 ? 8.463 8.173 -26.058 1.00 96.25 88 SER A O 1
ATOM 696 N N . THR A 1 89 ? 9.990 7.353 -27.483 1.00 96.31 89 THR A N 1
ATOM 697 C CA . THR A 1 89 ? 9.652 5.950 -27.237 1.00 96.31 89 THR A CA 1
ATOM 698 C C . THR A 1 89 ? 9.985 5.541 -25.806 1.00 96.31 89 THR A C 1
ATOM 700 O O . THR A 1 89 ? 9.155 4.929 -25.137 1.00 96.31 89 THR A O 1
ATOM 703 N N . ALA A 1 90 ? 11.154 5.935 -25.303 1.00 94.69 90 ALA A N 1
ATOM 704 C CA . ALA A 1 90 ? 11.579 5.690 -23.931 1.00 94.69 90 ALA A CA 1
ATOM 705 C C . ALA A 1 90 ? 10.602 6.298 -22.912 1.00 94.69 90 ALA A C 1
ATOM 707 O O . ALA A 1 90 ? 10.186 5.622 -21.970 1.00 94.69 90 ALA A O 1
ATOM 708 N N . GLN A 1 91 ? 10.153 7.534 -23.142 1.00 94.19 91 GLN A N 1
ATOM 709 C CA . GLN A 1 91 ? 9.159 8.190 -22.294 1.00 94.19 91 GLN A CA 1
ATOM 710 C C . GLN A 1 91 ? 7.808 7.458 -22.323 1.00 94.19 91 GLN A C 1
ATOM 712 O O . GLN A 1 91 ? 7.182 7.279 -21.278 1.00 94.19 91 GLN A O 1
ATOM 717 N N . ASN A 1 92 ? 7.374 6.981 -23.494 1.00 94.00 92 ASN A N 1
ATOM 718 C CA . ASN A 1 92 ? 6.150 6.189 -23.621 1.00 94.00 92 ASN A CA 1
ATOM 719 C C . ASN A 1 92 ? 6.247 4.859 -22.865 1.00 94.00 92 ASN A C 1
ATOM 721 O O . ASN A 1 92 ? 5.313 4.497 -22.152 1.00 94.00 92 ASN A O 1
ATOM 725 N N . LEU A 1 93 ? 7.378 4.160 -22.966 1.00 91.81 93 LEU A N 1
ATOM 726 C CA . LEU A 1 93 ? 7.623 2.915 -22.236 1.00 91.81 93 LEU A CA 1
ATOM 727 C C . LEU A 1 93 ? 7.640 3.137 -20.719 1.00 91.81 93 LEU A C 1
ATOM 729 O O . LEU A 1 93 ? 7.035 2.360 -19.984 1.00 91.81 93 LEU A O 1
ATOM 733 N N . MET A 1 94 ? 8.263 4.219 -20.242 1.00 90.44 94 MET A N 1
ATOM 734 C CA . MET A 1 94 ? 8.212 4.595 -18.824 1.00 90.44 94 MET A CA 1
ATOM 735 C C . MET A 1 94 ? 6.776 4.853 -18.362 1.00 90.44 94 MET A C 1
ATOM 737 O O . MET A 1 94 ? 6.361 4.348 -17.320 1.00 90.44 94 MET A O 1
ATOM 741 N N . ASN A 1 95 ? 6.002 5.602 -19.151 1.00 89.25 95 ASN A N 1
ATOM 742 C CA . ASN A 1 95 ? 4.611 5.907 -18.829 1.00 89.25 95 ASN A CA 1
ATOM 743 C C . ASN A 1 95 ? 3.746 4.642 -18.779 1.00 89.25 95 ASN A C 1
ATOM 745 O O . ASN A 1 95 ? 2.887 4.541 -17.906 1.00 89.25 95 ASN A O 1
ATOM 749 N N . GLN A 1 96 ? 3.984 3.683 -19.680 1.00 89.12 96 GLN A N 1
ATOM 750 C CA . GLN A 1 96 ? 3.323 2.376 -19.680 1.00 89.12 96 GLN A CA 1
ATOM 751 C C . GLN A 1 96 ? 3.715 1.542 -18.460 1.00 89.12 96 GLN A C 1
ATOM 753 O O . GLN A 1 96 ? 2.838 0.997 -17.799 1.00 89.12 96 GLN A O 1
ATOM 758 N N . ALA A 1 97 ? 5.005 1.493 -18.118 1.00 87.38 97 ALA A N 1
ATOM 759 C CA . ALA A 1 97 ? 5.502 0.759 -16.953 1.00 87.38 97 ALA A CA 1
ATOM 760 C C . ALA A 1 97 ? 4.944 1.296 -15.623 1.00 87.38 97 ALA A C 1
ATOM 762 O O . ALA A 1 97 ? 4.859 0.557 -14.645 1.00 87.38 97 ALA A O 1
ATOM 763 N N . MET A 1 98 ? 4.560 2.575 -15.581 1.00 91.06 98 MET A N 1
ATOM 764 C CA . MET A 1 98 ? 3.892 3.172 -14.426 1.00 91.06 98 MET A CA 1
ATOM 765 C C . MET A 1 98 ? 2.394 2.872 -14.353 1.00 91.06 98 MET A C 1
ATOM 767 O O . MET A 1 98 ? 1.825 3.065 -13.283 1.00 91.06 98 MET A O 1
ATOM 771 N N . GLN A 1 99 ? 1.729 2.459 -15.438 1.00 93.81 99 GLN A N 1
ATOM 772 C CA . GLN A 1 99 ? 0.281 2.254 -15.392 1.00 93.81 99 GLN A CA 1
ATOM 773 C C . GLN A 1 99 ? -0.074 1.064 -14.489 1.00 93.81 99 GLN A C 1
ATOM 775 O O . GLN A 1 99 ? 0.490 -0.017 -14.675 1.00 93.81 99 GLN A O 1
ATOM 780 N N . PRO A 1 100 ? -1.023 1.225 -13.548 1.00 94.69 100 PRO A N 1
ATOM 781 C CA . PRO A 1 100 ? -1.523 0.116 -12.758 1.00 94.69 100 PRO A CA 1
ATOM 782 C C . PRO A 1 100 ? -2.253 -0.866 -13.671 1.00 94.69 100 PRO A C 1
ATOM 784 O O . PRO A 1 100 ? -2.984 -0.476 -14.586 1.00 94.69 100 PRO A O 1
ATOM 787 N N . TYR A 1 101 ? -2.097 -2.151 -13.392 1.00 93.38 101 TYR A N 1
ATOM 788 C CA . TYR A 1 101 ? -2.769 -3.230 -14.108 1.00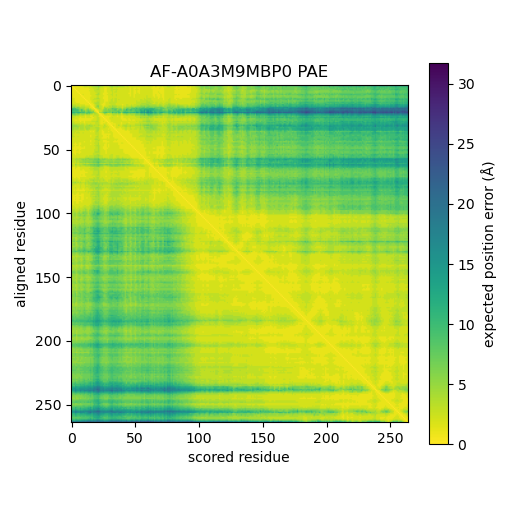 93.38 101 TYR A CA 1
ATOM 789 C C . TYR A 1 101 ? -3.425 -4.197 -13.124 1.00 93.38 101 TYR A C 1
ATOM 791 O O . TYR A 1 101 ? -3.395 -3.995 -11.909 1.00 93.38 101 TYR A O 1
ATOM 799 N N . GLY A 1 102 ? -4.083 -5.232 -13.654 1.00 96.62 102 GLY A N 1
A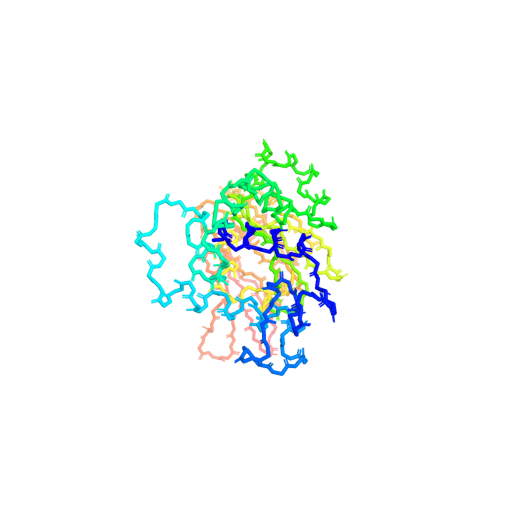TOM 800 C CA . GLY A 1 102 ? -4.801 -6.207 -12.836 1.00 96.62 102 GLY A CA 1
ATOM 801 C C . GLY A 1 102 ? -5.841 -5.541 -11.934 1.00 96.62 102 GLY A C 1
ATOM 802 O O . GLY A 1 102 ? -6.499 -4.576 -12.329 1.00 96.62 102 GLY A O 1
ATOM 803 N N . GLU A 1 103 ? -5.980 -6.043 -10.710 1.00 98.19 103 GLU A N 1
ATOM 804 C CA . GLU A 1 103 ? -6.968 -5.529 -9.758 1.00 98.19 103 GLU A CA 1
ATOM 805 C C . GLU A 1 103 ? -6.635 -4.130 -9.231 1.00 98.19 103 GLU A C 1
ATOM 807 O O . GLU A 1 103 ? -7.551 -3.338 -9.020 1.00 98.19 103 GLU A O 1
ATOM 812 N N . ILE A 1 104 ? -5.350 -3.780 -9.093 1.00 98.56 104 ILE A N 1
ATOM 813 C CA . ILE A 1 104 ? -4.942 -2.411 -8.736 1.00 98.56 104 ILE A CA 1
ATOM 814 C C . ILE A 1 104 ? -5.390 -1.438 -9.833 1.00 98.56 104 ILE A C 1
ATOM 816 O O . ILE A 1 104 ? -5.985 -0.402 -9.537 1.00 98.56 104 ILE A O 1
ATOM 820 N N . GLY A 1 105 ? -5.172 -1.790 -11.104 1.00 97.81 105 GLY A N 1
ATOM 821 C CA . GLY A 1 105 ? -5.623 -1.000 -12.255 1.00 97.81 105 GLY A CA 1
ATOM 822 C C . GLY A 1 105 ? -7.140 -0.894 -12.348 1.00 97.81 105 GLY A C 1
ATOM 823 O O . GLY A 1 105 ? -7.667 0.199 -12.556 1.00 97.81 105 GLY A O 1
ATOM 824 N N . ALA A 1 106 ? -7.853 -2.001 -12.132 1.00 98.44 106 ALA A N 1
ATOM 825 C CA . ALA A 1 106 ? -9.313 -2.008 -12.112 1.00 98.44 106 ALA A CA 1
ATOM 826 C C . ALA A 1 106 ? -9.869 -1.103 -11.000 1.00 98.44 106 ALA A C 1
ATOM 828 O O . ALA A 1 106 ? -10.765 -0.297 -11.254 1.00 98.44 106 ALA A O 1
ATOM 829 N N . LYS A 1 107 ? -9.296 -1.178 -9.791 1.00 98.50 107 LYS A N 1
ATOM 830 C CA . LYS A 1 107 ? -9.656 -0.319 -8.657 1.00 98.50 107 LYS A CA 1
ATOM 831 C C . LYS A 1 107 ? -9.370 1.151 -8.950 1.00 98.50 107 LYS A C 1
ATOM 833 O O . LYS A 1 107 ? -10.230 1.999 -8.730 1.00 98.50 107 LYS A O 1
ATOM 838 N N . TYR A 1 108 ? -8.194 1.449 -9.498 1.00 98.44 108 TYR A N 1
ATOM 839 C CA . TYR A 1 108 ? -7.811 2.805 -9.881 1.00 98.44 108 TYR A CA 1
ATOM 840 C C . TYR A 1 108 ? -8.783 3.410 -10.898 1.00 98.44 108 TYR A C 1
ATOM 842 O O . TYR A 1 108 ? -9.243 4.537 -10.721 1.00 98.44 108 TYR A O 1
ATOM 850 N N . ALA A 1 109 ? -9.148 2.647 -11.931 1.00 97.88 109 ALA A N 1
ATOM 851 C CA . ALA A 1 109 ? -10.124 3.071 -12.929 1.00 97.88 109 ALA A CA 1
ATOM 852 C C . ALA A 1 109 ? -11.520 3.283 -12.319 1.00 97.88 109 ALA A C 1
ATOM 854 O O . ALA A 1 109 ? -12.169 4.284 -12.623 1.00 97.88 109 ALA A O 1
ATOM 855 N N . ALA A 1 110 ? -11.960 2.390 -11.425 1.00 98.00 110 ALA A N 1
ATOM 856 C CA . ALA A 1 110 ? -13.240 2.511 -10.725 1.00 98.00 110 ALA A CA 1
ATOM 857 C C . ALA A 1 110 ? -13.321 3.771 -9.844 1.00 98.00 110 ALA A C 1
ATOM 859 O O . ALA A 1 110 ? -14.396 4.346 -9.700 1.00 98.00 110 ALA A O 1
ATOM 860 N N . LEU A 1 111 ? -12.186 4.232 -9.312 1.00 97.75 111 LEU A N 1
ATOM 861 C CA . LEU A 1 111 ? -12.073 5.453 -8.508 1.00 97.75 111 LEU A CA 1
ATOM 862 C C . LEU A 1 111 ? -11.803 6.719 -9.348 1.00 97.75 111 LEU A C 1
ATOM 864 O O . LEU A 1 111 ? -11.435 7.757 -8.800 1.00 97.75 111 LEU A O 1
ATOM 868 N N . GLY A 1 112 ? -11.979 6.657 -10.674 1.00 97.44 112 GLY A N 1
ATOM 869 C CA . GLY A 1 112 ? -11.858 7.807 -11.581 1.00 97.44 112 GLY A CA 1
ATOM 870 C C . GLY A 1 112 ? -10.439 8.094 -12.084 1.00 97.44 112 GLY A C 1
ATOM 871 O O . GLY A 1 112 ? -10.208 9.111 -12.744 1.00 97.44 112 GLY A O 1
ATOM 872 N N . GLY A 1 113 ? -9.481 7.208 -11.805 1.00 95.88 113 GLY A N 1
ATOM 873 C CA . GLY A 1 113 ? -8.102 7.329 -12.263 1.00 95.88 113 GLY A CA 1
ATOM 874 C C . GLY A 1 113 ? -7.440 8.638 -11.822 1.00 95.88 113 GLY A C 1
ATOM 875 O O . GLY A 1 113 ? -7.632 9.114 -10.705 1.00 95.88 113 GLY A O 1
ATOM 876 N N . ALA A 1 114 ? -6.659 9.248 -12.718 1.00 95.44 114 ALA A N 1
ATOM 877 C CA . ALA A 1 114 ? -5.851 10.428 -12.394 1.00 95.44 114 ALA A CA 1
ATOM 878 C C . ALA A 1 114 ? -6.675 11.677 -12.044 1.00 95.44 114 ALA A C 1
ATOM 880 O O . ALA A 1 114 ? -6.181 12.539 -11.320 1.00 95.44 114 ALA A O 1
ATOM 881 N N . GLY A 1 115 ? -7.903 11.777 -12.563 1.00 96.56 115 GLY A N 1
ATOM 882 C CA . GLY A 1 115 ? -8.838 12.864 -12.256 1.00 96.56 115 GLY A CA 1
ATOM 883 C C . GLY A 1 115 ? -9.776 12.566 -11.083 1.00 96.56 115 GLY A C 1
ATOM 884 O O . GLY A 1 115 ? -10.589 13.420 -10.742 1.00 96.56 115 GLY A O 1
ATOM 885 N N . GLY A 1 116 ? -9.695 11.365 -10.508 1.00 97.44 116 GLY A N 1
ATOM 886 C CA . GLY A 1 116 ? -10.527 10.923 -9.397 1.00 97.44 116 GLY A CA 1
ATOM 887 C C . GLY A 1 116 ? -9.867 11.098 -8.032 1.00 97.44 116 GLY A C 1
ATOM 888 O O . GLY A 1 116 ? -8.856 11.787 -7.883 1.00 97.44 116 GLY A O 1
ATOM 889 N N . GLU A 1 117 ? -10.438 10.442 -7.022 1.00 95.44 117 GLU A N 1
ATOM 890 C CA . GLU A 1 117 ? -10.058 10.634 -5.615 1.00 95.44 117 GLU A CA 1
ATOM 891 C C . GLU A 1 117 ? -8.633 10.147 -5.310 1.00 95.44 117 GLU A C 1
ATOM 893 O O . GLU A 1 117 ? -7.914 10.772 -4.530 1.00 95.44 117 GLU A O 1
ATOM 898 N N . VAL A 1 118 ? -8.180 9.086 -5.985 1.00 97.44 118 VAL A N 1
ATOM 899 C CA . VAL A 1 118 ? -6.832 8.508 -5.822 1.00 97.44 118 VAL A CA 1
ATOM 900 C C . VAL A 1 118 ? -5.736 9.449 -6.351 1.00 97.44 118 VAL A C 1
ATOM 902 O O . VAL A 1 118 ? -4.629 9.511 -5.803 1.00 97.44 118 VAL A O 1
ATOM 905 N N . GLY A 1 119 ? -6.052 10.215 -7.399 1.00 97.38 119 GLY A N 1
ATOM 906 C CA . GLY A 1 119 ? -5.158 11.191 -8.014 1.00 97.38 119 GLY A CA 1
ATOM 907 C C . GLY A 1 119 ? -4.080 10.593 -8.934 1.00 97.38 119 GLY A C 1
ATOM 908 O O . GLY A 1 119 ? -4.123 9.415 -9.309 1.00 97.38 119 GLY A O 1
ATOM 909 N N . PRO A 1 120 ? -3.104 11.414 -9.366 1.00 96.25 120 PRO A N 1
ATOM 910 C CA . PRO A 1 120 ? -2.084 10.989 -10.318 1.00 96.25 120 PRO A CA 1
ATOM 911 C C . PRO A 1 120 ? -1.113 9.950 -9.742 1.00 96.25 120 PRO A C 1
ATOM 913 O O . PRO A 1 120 ? -0.887 9.860 -8.533 1.00 96.25 120 PRO A O 1
ATOM 916 N N . LEU A 1 121 ? -0.514 9.188 -10.654 1.00 95.12 121 LEU A N 1
ATOM 917 C CA . LEU A 1 121 ? 0.502 8.165 -10.402 1.00 95.12 121 LEU A CA 1
ATOM 918 C C . LEU A 1 121 ? 1.769 8.808 -9.818 1.00 95.12 121 LEU A C 1
ATOM 920 O O . LEU A 1 121 ? 2.219 9.836 -10.324 1.00 95.12 121 LEU A O 1
ATOM 924 N N . VAL A 1 122 ? 2.371 8.196 -8.794 1.00 94.12 122 VAL A N 1
ATOM 925 C CA . VAL A 1 122 ? 3.629 8.691 -8.195 1.00 94.12 122 VAL A CA 1
ATOM 926 C C . VAL A 1 122 ? 4.760 7.690 -8.394 1.00 94.12 122 VAL A C 1
ATOM 928 O O . VAL A 1 122 ? 5.846 8.068 -8.830 1.00 94.12 122 VAL A O 1
ATOM 931 N N . ARG A 1 123 ? 4.516 6.406 -8.114 1.00 90.62 123 ARG A N 1
ATOM 932 C CA . ARG A 1 123 ? 5.470 5.313 -8.368 1.00 90.62 123 ARG A CA 1
ATOM 933 C C . ARG A 1 123 ? 4.765 4.162 -9.073 1.00 90.62 123 ARG A C 1
ATOM 935 O O . ARG A 1 123 ? 3.541 4.071 -9.023 1.00 90.62 123 ARG A O 1
ATOM 942 N N . ALA A 1 124 ? 5.538 3.332 -9.768 1.00 92.00 124 ALA A N 1
ATOM 943 C CA . ALA A 1 124 ? 5.044 2.083 -10.338 1.00 92.00 124 ALA A CA 1
ATOM 944 C C . ALA A 1 124 ? 4.724 1.066 -9.228 1.00 92.00 124 ALA A C 1
ATOM 946 O O . ALA A 1 124 ? 5.101 1.260 -8.074 1.00 92.00 124 ALA A O 1
ATOM 947 N N . GLU A 1 125 ? 4.026 -0.007 -9.586 1.00 94.56 125 GLU A N 1
ATOM 948 C CA . GLU A 1 125 ? 3.610 -1.061 -8.661 1.00 94.56 125 GLU A CA 1
ATOM 949 C C . GLU A 1 125 ? 4.802 -1.812 -8.031 1.00 94.56 125 GLU A C 1
ATOM 951 O O . GLU A 1 125 ? 5.666 -2.362 -8.720 1.00 94.56 125 GLU A O 1
ATOM 956 N N . GLU A 1 126 ? 4.815 -1.895 -6.704 1.00 94.75 126 GLU A N 1
ATOM 957 C CA . GLU A 1 126 ? 5.854 -2.499 -5.869 1.00 94.75 126 GLU A CA 1
ATOM 958 C C . GLU A 1 126 ? 5.325 -3.750 -5.149 1.00 94.75 126 GLU A C 1
ATOM 960 O O . GLU A 1 126 ? 4.118 -3.958 -5.016 1.00 94.75 126 GLU A O 1
ATOM 965 N N . ALA A 1 127 ? 6.232 -4.620 -4.701 1.00 96.31 127 ALA A N 1
ATOM 966 C CA . ALA A 1 127 ? 5.865 -5.763 -3.869 1.00 96.31 127 ALA A CA 1
ATOM 967 C C . ALA A 1 127 ? 5.556 -5.304 -2.435 1.00 96.31 127 ALA A C 1
ATOM 969 O O . ALA A 1 127 ? 6.322 -4.531 -1.857 1.00 96.31 127 ALA A O 1
ATOM 970 N N . ALA A 1 128 ? 4.468 -5.810 -1.854 1.00 96.31 128 ALA A N 1
ATOM 971 C CA . ALA A 1 128 ? 4.209 -5.678 -0.422 1.00 96.31 128 ALA A CA 1
ATOM 972 C C . ALA A 1 128 ? 5.036 -6.711 0.372 1.00 96.31 128 ALA A C 1
ATOM 974 O O . ALA A 1 128 ? 5.449 -7.744 -0.163 1.00 96.31 128 ALA A O 1
ATOM 975 N N . LYS A 1 129 ? 5.294 -6.450 1.659 1.00 95.50 129 LYS A N 1
ATOM 976 C CA . LYS A 1 129 ? 6.189 -7.263 2.503 1.00 95.50 129 LYS A CA 1
ATOM 977 C C . LYS A 1 129 ? 5.653 -8.668 2.772 1.00 95.50 129 LYS A C 1
ATOM 979 O O . LYS A 1 129 ? 6.443 -9.591 2.939 1.00 95.50 129 LYS A O 1
ATOM 984 N N . MET A 1 130 ? 4.331 -8.837 2.828 1.00 96.00 130 MET A N 1
ATOM 985 C CA . MET A 1 130 ? 3.669 -10.120 3.116 1.00 96.00 130 MET A CA 1
ATOM 986 C C . MET A 1 130 ? 3.188 -10.860 1.857 1.00 96.00 130 MET A C 1
ATOM 988 O O . MET A 1 130 ? 2.267 -11.670 1.921 1.00 96.00 130 MET A O 1
ATOM 992 N N . GLY A 1 131 ? 3.807 -10.591 0.705 1.00 92.69 131 GLY A N 1
ATOM 993 C CA . GLY A 1 131 ? 3.248 -10.986 -0.588 1.00 92.69 131 GLY A CA 1
ATOM 994 C C . GLY A 1 131 ? 2.137 -10.027 -1.014 1.00 92.69 131 GLY A C 1
ATOM 995 O O . GLY A 1 131 ? 1.747 -9.154 -0.255 1.00 92.69 131 GLY A O 1
ATOM 996 N N . GLY A 1 132 ? 1.659 -10.126 -2.251 1.00 96.50 132 GLY A N 1
ATOM 997 C CA . GLY A 1 132 ? 0.800 -9.084 -2.816 1.00 96.50 132 GLY A CA 1
ATOM 998 C C . GLY A 1 132 ? 1.592 -7.864 -3.290 1.00 96.50 132 GLY A C 1
ATOM 999 O O . GLY A 1 132 ? 2.828 -7.871 -3.333 1.00 96.50 132 GLY A O 1
ATOM 1000 N N . ARG A 1 133 ? 0.872 -6.833 -3.732 1.00 98.25 133 ARG A N 1
ATOM 1001 C CA . ARG A 1 133 ? 1.448 -5.681 -4.439 1.00 98.25 133 ARG A CA 1
ATOM 1002 C C . ARG A 1 133 ? 0.731 -4.400 -4.072 1.00 98.25 133 ARG A C 1
ATOM 1004 O O . ARG A 1 133 ? -0.428 -4.431 -3.683 1.00 98.25 133 ARG A O 1
ATOM 1011 N N . PHE A 1 134 ? 1.408 -3.270 -4.187 1.00 98.38 134 PHE A N 1
ATOM 1012 C CA . PHE A 1 134 ? 0.786 -1.968 -3.992 1.00 98.38 134 PHE A CA 1
ATOM 1013 C C . PHE A 1 134 ? 1.336 -0.960 -4.982 1.00 98.38 134 PHE A C 1
ATOM 1015 O O . PHE A 1 134 ? 2.449 -1.104 -5.480 1.00 98.38 134 PHE A O 1
ATOM 1022 N N . GLN A 1 135 ? 0.576 0.095 -5.233 1.00 98.38 135 GLN A N 1
ATOM 1023 C CA . GLN A 1 135 ? 1.052 1.229 -6.003 1.00 98.38 135 GLN A CA 1
ATOM 1024 C C . GLN A 1 135 ? 0.774 2.537 -5.271 1.00 98.38 135 GLN A C 1
ATOM 1026 O O . GLN A 1 135 ? -0.280 2.706 -4.655 1.00 98.38 135 GLN A O 1
ATOM 1031 N N . LEU A 1 136 ? 1.741 3.456 -5.342 1.00 97.69 136 LEU A 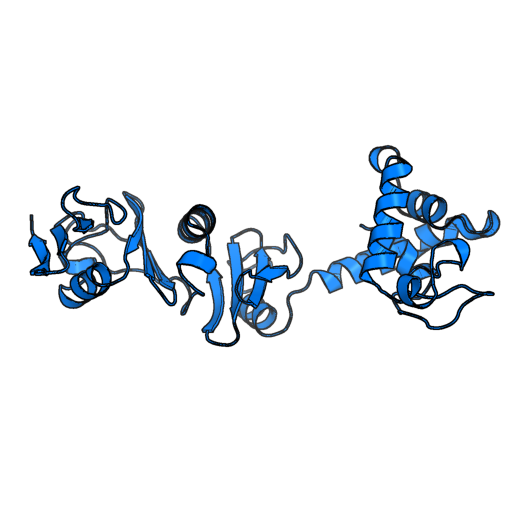N 1
ATOM 1032 C CA . LEU A 1 136 ? 1.651 4.782 -4.744 1.00 97.69 136 LEU A CA 1
ATOM 1033 C C . LEU A 1 136 ? 1.087 5.804 -5.732 1.00 97.69 136 LEU A C 1
ATOM 1035 O O . LEU A 1 136 ? 1.624 6.019 -6.826 1.00 97.69 136 LEU A O 1
ATOM 1039 N N . PHE A 1 137 ? 0.056 6.497 -5.271 1.00 98.00 137 PHE A N 1
ATOM 1040 C CA . PHE A 1 137 ? -0.614 7.598 -5.941 1.00 98.00 137 PHE A CA 1
ATOM 1041 C C . PHE A 1 137 ? -0.524 8.861 -5.086 1.00 98.00 137 PHE A C 1
ATOM 1043 O O . PHE A 1 137 ? -0.111 8.830 -3.925 1.00 98.00 137 PHE A O 1
ATOM 1050 N N . LYS A 1 138 ? -0.908 10.001 -5.660 1.00 97.88 138 LYS A N 1
ATOM 1051 C CA . LYS A 1 138 ? -0.808 11.298 -4.985 1.00 97.88 138 LYS A CA 1
ATOM 1052 C C . LYS A 1 138 ? -1.588 11.346 -3.673 1.00 97.88 138 LYS A C 1
ATOM 1054 O O . LYS A 1 138 ? -1.092 11.950 -2.725 1.00 97.88 138 LYS A O 1
ATOM 1059 N N . ASN A 1 139 ? -2.763 10.715 -3.631 1.00 98.06 139 ASN A N 1
ATOM 1060 C CA . ASN A 1 139 ? -3.665 10.764 -2.482 1.00 98.06 139 ASN A CA 1
ATOM 1061 C C . ASN A 1 139 ? -3.730 9.437 -1.710 1.00 98.06 139 ASN A C 1
ATOM 1063 O O . ASN A 1 139 ? -4.645 9.245 -0.922 1.00 98.06 139 ASN A O 1
ATOM 1067 N N . GLY A 1 140 ? -2.789 8.511 -1.908 1.00 98.12 140 GLY A N 1
ATOM 1068 C CA . GLY A 1 140 ? -2.711 7.292 -1.102 1.00 98.12 140 GLY A CA 1
ATOM 1069 C C . GLY A 1 140 ? -2.092 6.111 -1.837 1.00 98.12 140 GLY A C 1
ATOM 1070 O O . GLY A 1 140 ? -1.402 6.284 -2.840 1.00 98.12 140 GLY A O 1
ATOM 1071 N N . ILE A 1 141 ? -2.362 4.902 -1.350 1.00 98.62 141 ILE A N 1
ATOM 1072 C CA . ILE A 1 141 ? -1.957 3.659 -2.013 1.00 98.62 141 ILE A CA 1
ATOM 1073 C C . ILE A 1 141 ? -3.167 2.811 -2.352 1.00 98.62 141 ILE A C 1
ATOM 1075 O O . ILE A 1 141 ? -4.096 2.713 -1.556 1.00 98.62 141 ILE A O 1
ATOM 1079 N N . ILE A 1 142 ? -3.125 2.139 -3.497 1.00 98.81 142 ILE A N 1
ATOM 1080 C CA . ILE A 1 142 ? -3.968 0.964 -3.711 1.00 98.81 142 ILE A CA 1
ATOM 1081 C C . ILE A 1 142 ? -3.087 -0.252 -3.462 1.00 98.81 142 ILE A C 1
ATOM 1083 O O . ILE A 1 142 ? -2.046 -0.400 -4.105 1.00 98.81 142 ILE A O 1
ATOM 1087 N N . ILE A 1 143 ? -3.489 -1.090 -2.511 1.00 98.81 143 ILE A N 1
ATOM 1088 C CA . ILE A 1 143 ? -2.784 -2.310 -2.117 1.00 98.81 143 ILE A CA 1
ATOM 1089 C C . ILE A 1 143 ? -3.669 -3.524 -2.389 1.00 98.81 143 ILE A C 1
ATOM 1091 O O . ILE A 1 143 ? -4.878 -3.480 -2.173 1.00 98.81 143 ILE A O 1
ATOM 1095 N N . TRP A 1 144 ? -3.061 -4.592 -2.886 1.00 98.69 144 TRP A N 1
ATOM 1096 C CA . TRP A 1 144 ? -3.705 -5.828 -3.298 1.00 98.69 144 TRP A CA 1
ATOM 1097 C C . TRP A 1 144 ? -3.054 -7.035 -2.627 1.00 98.69 144 TRP A C 1
ATOM 1099 O O . TRP A 1 144 ? -1.825 -7.136 -2.556 1.00 98.69 144 TRP A O 1
ATOM 1109 N N . SER A 1 145 ? -3.889 -7.987 -2.219 1.00 98.50 145 SER A N 1
ATOM 1110 C CA . SER A 1 145 ? -3.481 -9.348 -1.879 1.00 98.50 145 SER A CA 1
ATOM 1111 C C . SER A 1 145 ? -4.409 -10.359 -2.545 1.00 98.50 145 SER A C 1
ATOM 1113 O O . SER A 1 145 ? -5.545 -10.031 -2.887 1.00 98.50 145 SER A O 1
ATOM 1115 N N . ALA A 1 146 ? -3.947 -11.602 -2.685 1.00 97.94 146 ALA A N 1
ATOM 1116 C CA . ALA A 1 146 ? -4.770 -12.678 -3.235 1.00 97.94 146 ALA A CA 1
ATOM 1117 C C . ALA A 1 146 ? -6.022 -12.968 -2.385 1.00 97.94 146 ALA A C 1
ATOM 1119 O O . ALA A 1 146 ? -7.038 -13.388 -2.932 1.00 97.94 146 ALA A O 1
ATOM 1120 N N . ASP A 1 147 ? -5.955 -12.726 -1.073 1.00 97.50 147 ASP A N 1
ATOM 1121 C CA . ASP A 1 147 ? -7.033 -13.060 -0.138 1.00 97.50 147 ASP A CA 1
ATOM 1122 C C . ASP A 1 147 ? -8.096 -11.961 -0.040 1.00 97.50 147 ASP A C 1
ATOM 1124 O O . ASP A 1 147 ? -9.269 -12.255 0.189 1.00 97.50 147 ASP A O 1
ATOM 1128 N N . THR A 1 148 ? -7.698 -10.691 -0.175 1.00 98.19 148 THR A N 1
ATOM 1129 C CA . THR A 1 148 ? -8.594 -9.548 0.072 1.00 98.19 148 THR A CA 1
ATOM 1130 C C . THR A 1 148 ? -8.901 -8.714 -1.165 1.00 98.19 148 THR A C 1
ATOM 1132 O O . THR A 1 148 ? -9.834 -7.913 -1.125 1.00 98.19 148 THR A O 1
ATOM 1135 N N . GLY A 1 149 ? -8.172 -8.897 -2.265 1.00 98.56 149 GLY A N 1
ATOM 1136 C CA . GLY A 1 149 ? -8.282 -8.047 -3.447 1.00 98.56 149 GLY A CA 1
ATOM 1137 C C . GLY A 1 149 ? -7.687 -6.651 -3.232 1.00 98.56 149 GLY A C 1
ATOM 1138 O O . GLY A 1 149 ? -6.938 -6.411 -2.282 1.00 98.56 149 GLY A O 1
ATOM 1139 N N . ALA A 1 150 ? -7.980 -5.730 -4.154 1.00 98.69 150 ALA A N 1
ATOM 1140 C CA . ALA A 1 150 ? -7.410 -4.381 -4.164 1.00 98.69 150 ALA A CA 1
ATOM 1141 C C . ALA A 1 150 ? -8.262 -3.362 -3.385 1.00 98.69 150 ALA A C 1
ATOM 1143 O O . ALA A 1 150 ? -9.436 -3.146 -3.706 1.00 98.69 150 ALA A O 1
ATOM 1144 N N . HIS A 1 151 ? -7.645 -2.652 -2.438 1.00 98.81 151 HIS A N 1
ATOM 1145 C CA . HIS A 1 151 ? -8.288 -1.596 -1.643 1.00 98.81 151 HIS A CA 1
ATOM 1146 C C . HIS A 1 151 ? -7.438 -0.338 -1.574 1.00 98.81 151 HIS A C 1
ATOM 1148 O O . HIS A 1 151 ? -6.206 -0.397 -1.582 1.00 98.81 151 HIS A O 1
ATOM 1154 N N . TRP A 1 152 ? -8.114 0.805 -1.5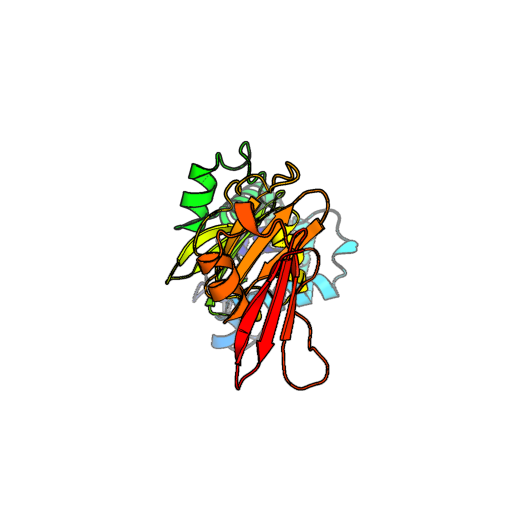12 1.00 98.75 152 TRP A N 1
ATOM 1155 C CA . TRP A 1 152 ? -7.468 2.102 -1.368 1.00 98.75 152 TRP A CA 1
ATOM 1156 C C . TRP A 1 152 ? -7.300 2.439 0.118 1.00 98.75 152 TRP A C 1
ATOM 1158 O O . TRP A 1 152 ? -8.237 2.311 0.905 1.00 98.75 152 TRP A O 1
ATOM 1168 N N . ILE A 1 153 ? -6.094 2.852 0.504 1.00 98.81 153 ILE A N 1
ATOM 1169 C CA . ILE A 1 153 ? -5.771 3.370 1.836 1.00 98.81 153 ILE A CA 1
ATOM 1170 C C . ILE A 1 153 ? -5.228 4.784 1.639 1.00 98.81 153 ILE A C 1
ATOM 1172 O O . ILE A 1 153 ? -4.320 4.993 0.825 1.00 98.81 153 ILE A O 1
ATOM 1176 N N . HIS A 1 154 ? -5.760 5.760 2.373 1.00 98.75 154 HIS A N 1
ATOM 1177 C CA . HIS A 1 154 ? -5.409 7.168 2.199 1.00 98.75 154 HIS A CA 1
ATOM 1178 C C . HIS A 1 154 ? -5.378 7.957 3.516 1.00 98.75 154 HIS A C 1
ATOM 1180 O O . HIS A 1 154 ? -5.670 7.435 4.590 1.00 98.75 154 HIS A O 1
ATOM 1186 N N . GLY A 1 155 ? -4.963 9.225 3.424 1.00 98.19 155 GLY A N 1
ATOM 1187 C CA . GLY A 1 155 ? -4.997 10.190 4.527 1.00 98.19 155 GLY A CA 1
ATOM 1188 C C . GLY A 1 155 ? -4.288 9.733 5.807 1.00 98.19 155 GLY A C 1
ATOM 1189 O O . GLY A 1 155 ? -3.205 9.137 5.782 1.00 98.19 155 GLY A O 1
ATOM 1190 N N . ASP A 1 156 ? -4.911 10.028 6.946 1.00 98.56 156 ASP A N 1
ATOM 1191 C CA . ASP A 1 156 ? -4.361 9.725 8.269 1.00 98.56 156 ASP A CA 1
ATOM 1192 C C . ASP A 1 156 ? -4.382 8.224 8.585 1.00 98.56 156 ASP A C 1
ATOM 1194 O O . ASP A 1 156 ? -3.541 7.746 9.352 1.00 98.56 156 ASP A O 1
ATOM 1198 N N . ILE A 1 157 ? -5.299 7.453 7.987 1.00 98.88 157 ILE A N 1
ATOM 1199 C CA . ILE A 1 157 ? -5.299 5.988 8.103 1.00 98.88 157 ILE A CA 1
ATOM 1200 C C . ILE A 1 157 ? -4.046 5.414 7.438 1.00 98.88 157 ILE A C 1
ATOM 1202 O O . ILE A 1 157 ? -3.327 4.636 8.067 1.00 98.88 157 ILE A O 1
ATOM 1206 N N . LEU A 1 158 ? -3.710 5.864 6.224 1.00 98.75 158 LEU A N 1
ATOM 1207 C CA . LEU A 1 158 ? -2.469 5.463 5.552 1.00 98.75 158 LEU A CA 1
ATOM 1208 C C . LEU A 1 158 ? -1.225 5.863 6.351 1.00 98.75 158 LEU A C 1
ATOM 1210 O O . LEU A 1 158 ? -0.299 5.065 6.509 1.00 98.75 158 LEU A O 1
ATOM 1214 N N . THR A 1 159 ? -1.213 7.084 6.885 1.00 98.56 159 THR A N 1
ATOM 1215 C CA . THR A 1 159 ? -0.096 7.581 7.700 1.00 98.56 159 THR A CA 1
ATOM 1216 C C . THR A 1 159 ? 0.134 6.681 8.915 1.00 98.56 159 THR A C 1
ATOM 1218 O O . THR A 1 159 ? 1.265 6.259 9.177 1.00 98.56 159 THR A O 1
ATOM 1221 N N . LYS A 1 160 ? -0.942 6.309 9.621 1.00 98.69 160 LYS A N 1
ATOM 1222 C CA . LYS A 1 160 ? -0.884 5.378 10.753 1.00 98.69 160 LYS A CA 1
ATOM 1223 C C . LYS A 1 160 ? -0.444 3.978 10.326 1.00 98.69 160 LYS A C 1
ATOM 1225 O O . LYS A 1 160 ? 0.385 3.371 11.004 1.00 98.69 160 LYS A O 1
ATOM 1230 N N . PHE A 1 161 ? -0.958 3.473 9.205 1.00 98.69 161 PHE A N 1
ATOM 1231 C CA . PHE A 1 161 ? -0.613 2.158 8.663 1.00 98.69 161 PHE A CA 1
ATOM 1232 C C . PHE A 1 161 ? 0.891 2.043 8.377 1.00 98.69 161 PHE A C 1
ATOM 1234 O O . PHE A 1 161 ? 1.530 1.075 8.788 1.00 98.69 161 PHE A O 1
ATOM 1241 N N . TRP A 1 162 ? 1.511 3.055 7.767 1.00 98.00 162 TRP A N 1
ATOM 1242 C CA . TRP A 1 162 ? 2.966 3.078 7.575 1.00 98.00 162 TRP A CA 1
ATOM 1243 C C . TRP A 1 162 ? 3.755 3.205 8.878 1.00 98.00 162 TRP A C 1
ATOM 1245 O O . TRP A 1 162 ? 4.753 2.506 9.058 1.00 98.00 162 TRP A O 1
ATOM 1255 N N . ALA A 1 163 ? 3.292 4.041 9.810 1.00 98.38 163 ALA A N 1
ATOM 1256 C CA . ALA A 1 163 ? 3.964 4.250 11.093 1.00 98.38 163 ALA A CA 1
ATOM 1257 C C . ALA A 1 163 ? 3.959 3.006 12.003 1.00 98.38 163 ALA A C 1
ATOM 1259 O O . ALA A 1 163 ? 4.789 2.898 12.902 1.00 98.38 163 ALA A O 1
ATOM 1260 N N . THR A 1 164 ? 3.044 2.061 11.772 1.00 98.00 164 THR A N 1
ATOM 1261 C CA . THR A 1 164 ? 2.811 0.895 12.642 1.00 98.00 164 THR A CA 1
ATOM 1262 C C . THR A 1 164 ? 3.150 -0.435 11.966 1.00 98.00 164 THR A C 1
ATOM 1264 O O . THR A 1 164 ? 2.544 -1.461 12.249 1.00 98.00 164 THR A O 1
ATOM 1267 N N . ASN A 1 165 ? 4.151 -0.429 11.078 1.00 97.62 165 ASN A N 1
ATOM 1268 C CA . ASN A 1 165 ? 4.659 -1.604 10.355 1.00 97.62 165 ASN A CA 1
ATOM 1269 C C . ASN A 1 165 ? 3.660 -2.272 9.384 1.00 97.62 165 ASN A C 1
ATOM 1271 O O . ASN A 1 165 ? 3.909 -3.377 8.901 1.00 97.62 165 ASN A O 1
ATOM 1275 N N . SER A 1 166 ? 2.593 -1.560 9.019 1.00 98.00 166 SER A N 1
ATOM 1276 C CA . SER A 1 166 ? 1.773 -1.837 7.833 1.00 98.00 166 SER A CA 1
ATOM 1277 C C . SER A 1 166 ? 1.180 -3.248 7.824 1.00 98.00 166 SER A C 1
ATOM 1279 O O . SER A 1 166 ? 0.745 -3.749 8.863 1.00 98.00 166 SER A O 1
ATOM 1281 N N . GLU A 1 167 ? 1.153 -3.903 6.665 1.00 97.88 167 GLU A N 1
ATOM 1282 C CA . GLU A 1 167 ? 0.583 -5.231 6.480 1.00 97.88 167 GLU A CA 1
ATOM 1283 C C . GLU A 1 167 ? 1.271 -6.278 7.354 1.00 97.88 167 GLU A C 1
ATOM 1285 O O . GLU A 1 167 ? 0.626 -7.225 7.781 1.00 97.88 167 GLU A O 1
ATOM 1290 N N . THR A 1 168 ? 2.545 -6.073 7.708 1.00 98.31 168 THR A N 1
ATOM 1291 C CA . THR A 1 168 ? 3.271 -6.977 8.610 1.00 98.31 168 THR A CA 1
ATOM 1292 C C . THR A 1 168 ? 2.670 -7.021 10.015 1.00 98.31 168 THR A C 1
ATOM 1294 O O . THR A 1 168 ? 2.756 -8.055 10.670 1.00 98.31 168 THR A O 1
ATOM 1297 N N . ALA A 1 169 ? 2.064 -5.929 10.487 1.00 98.00 169 ALA A N 1
ATOM 1298 C CA . ALA A 1 169 ? 1.369 -5.904 11.773 1.00 98.00 169 ALA A CA 1
ATOM 1299 C C . ALA A 1 169 ? -0.131 -6.200 11.626 1.00 98.00 169 ALA A C 1
ATOM 1301 O O . ALA A 1 169 ? -0.692 -6.988 12.386 1.00 98.00 169 ALA A O 1
ATOM 1302 N N . TRP A 1 170 ? -0.786 -5.594 10.635 1.00 98.38 170 TRP A N 1
ATOM 1303 C CA . TRP A 1 170 ? -2.252 -5.518 10.591 1.00 98.38 170 TRP A CA 1
ATOM 1304 C C . TRP A 1 170 ? -2.896 -6.368 9.495 1.00 98.38 170 TRP A C 1
ATOM 1306 O O . TRP A 1 170 ? -4.120 -6.498 9.453 1.00 98.38 170 TRP A O 1
ATOM 1316 N N . GLY A 1 171 ? -2.078 -6.981 8.640 1.00 98.38 171 GLY A N 1
ATOM 1317 C CA . GLY A 1 171 ? -2.519 -7.637 7.418 1.00 98.38 171 GLY A CA 1
ATOM 1318 C C . GLY A 1 171 ? -3.007 -6.642 6.365 1.00 98.38 171 GLY A C 1
ATOM 1319 O O . GLY A 1 171 ? -2.807 -5.429 6.469 1.00 98.38 171 GLY A O 1
ATOM 1320 N N . PHE A 1 172 ? -3.641 -7.167 5.325 1.00 98.75 172 PHE A N 1
ATOM 1321 C CA . PHE A 1 172 ? -4.191 -6.369 4.234 1.00 98.75 172 PHE A CA 1
ATOM 1322 C C . PHE A 1 172 ? -5.544 -5.748 4.606 1.00 98.75 172 PHE A C 1
ATOM 1324 O O . PHE A 1 172 ? -6.278 -6.311 5.425 1.00 98.75 172 PHE A O 1
ATOM 1331 N N . PRO A 1 173 ? -5.912 -4.603 4.001 1.00 98.81 173 PRO A N 1
ATOM 1332 C CA . PRO A 1 173 ? -7.275 -4.091 4.085 1.00 98.81 173 PRO A CA 1
ATOM 1333 C C . PRO A 1 173 ? -8.261 -5.121 3.521 1.00 98.81 173 PRO A C 1
ATOM 1335 O O . PRO A 1 173 ? -7.969 -5.820 2.547 1.00 98.81 173 PRO A O 1
ATOM 1338 N N . THR A 1 174 ? -9.428 -5.205 4.151 1.00 98.75 174 THR A N 1
ATOM 1339 C CA . THR A 1 174 ? -10.539 -6.095 3.760 1.00 98.75 174 THR A CA 1
ATOM 1340 C C . THR A 1 174 ? -11.690 -5.334 3.100 1.00 98.75 174 THR A C 1
ATOM 1342 O O . THR A 1 174 ? -12.583 -5.941 2.512 1.00 98.75 174 THR A O 1
ATOM 1345 N N . MET A 1 175 ? -11.654 -4.003 3.180 1.00 98.62 175 MET A N 1
ATOM 1346 C CA . MET A 1 175 ? -12.587 -3.073 2.552 1.00 98.62 175 MET A CA 1
ATOM 1347 C C . MET A 1 175 ? -11.921 -1.710 2.318 1.00 98.62 175 MET A C 1
ATOM 1349 O O . MET A 1 175 ? -10.905 -1.393 2.944 1.00 98.62 175 MET A O 1
ATOM 1353 N N . ASP A 1 176 ? -12.527 -0.881 1.467 1.00 98.56 176 ASP A N 1
ATOM 1354 C CA . ASP A 1 176 ? -12.196 0.546 1.357 1.00 98.56 176 ASP A CA 1
ATOM 1355 C C . ASP A 1 176 ? -12.745 1.335 2.536 1.00 98.56 176 ASP A C 1
ATOM 1357 O O . ASP A 1 176 ? -13.786 0.980 3.069 1.00 98.56 176 ASP A O 1
ATOM 1361 N N . GLU A 1 177 ? -12.096 2.440 2.884 1.00 98.06 177 GLU A N 1
ATOM 1362 C CA . GLU A 1 177 ? -12.501 3.332 3.969 1.00 98.06 177 GLU A CA 1
ATOM 1363 C C . GLU A 1 177 ? -13.946 3.864 3.831 1.00 98.06 177 GLU A C 1
ATOM 1365 O O . GLU A 1 177 ? -14.307 4.495 2.835 1.00 98.06 177 GLU A O 1
ATOM 1370 N N . LEU A 1 178 ? -14.760 3.705 4.880 1.00 98.44 178 LEU A N 1
ATOM 1371 C CA . LEU A 1 178 ? -16.159 4.152 4.930 1.00 98.44 178 LEU A CA 1
ATOM 1372 C C . LEU A 1 178 ? -16.398 5.163 6.057 1.00 98.44 178 LEU A C 1
ATOM 1374 O O . LEU A 1 178 ? -15.618 5.266 7.003 1.00 98.44 178 LEU A O 1
ATOM 1378 N N . ALA A 1 179 ? -17.504 5.905 5.969 1.00 98.44 179 ALA A N 1
ATOM 1379 C CA . ALA A 1 179 ? -17.954 6.774 7.054 1.00 98.44 179 ALA A CA 1
ATOM 1380 C C . ALA A 1 179 ? -18.352 5.942 8.286 1.00 98.44 179 ALA A C 1
ATOM 1382 O O . ALA A 1 179 ? -19.128 4.993 8.169 1.00 98.44 179 ALA A O 1
ATOM 1383 N N . ALA A 1 180 ? -17.826 6.316 9.452 1.00 98.06 180 ALA A N 1
ATOM 1384 C CA . ALA A 1 180 ? -18.201 5.748 10.745 1.00 98.06 180 ALA A CA 1
ATOM 1385 C C . ALA A 1 180 ? -19.470 6.425 11.295 1.00 98.06 180 ALA A C 1
ATOM 1387 O O . ALA A 1 180 ? -19.876 7.494 10.828 1.00 98.06 180 ALA A O 1
ATOM 1388 N N . HIS A 1 181 ? -20.109 5.807 12.286 1.00 97.88 181 HIS A N 1
ATOM 1389 C CA . HIS A 1 181 ? -21.277 6.385 12.941 1.00 97.88 181 HIS A CA 1
ATOM 1390 C C . HIS A 1 181 ? -20.909 7.594 13.804 1.00 97.88 181 HIS A C 1
ATOM 1392 O O . HIS A 1 181 ? -19.810 7.687 14.344 1.00 97.88 181 HIS A O 1
ATOM 1398 N N . ALA A 1 182 ? -21.863 8.510 13.976 1.00 98.00 182 ALA A N 1
ATOM 1399 C CA . ALA A 1 182 ? -21.698 9.605 14.920 1.00 98.00 182 ALA A CA 1
ATOM 1400 C C . ALA A 1 182 ? -21.618 9.066 16.358 1.00 98.00 182 ALA A C 1
ATOM 1402 O O . ALA A 1 182 ? -22.450 8.253 16.769 1.00 98.00 182 ALA A O 1
ATOM 1403 N N . ALA A 1 183 ? -20.640 9.548 17.118 1.00 97.31 183 ALA A N 1
ATOM 1404 C CA . ALA A 1 183 ? -20.522 9.303 18.547 1.00 97.31 183 ALA A CA 1
ATOM 1405 C C . ALA A 1 183 ? -21.603 10.070 19.341 1.00 97.31 183 ALA A C 1
ATOM 1407 O O . ALA A 1 183 ? -22.198 11.016 18.816 1.00 97.31 183 ALA A O 1
ATOM 1408 N N . PRO A 1 184 ? -21.846 9.725 20.622 1.00 95.56 184 PRO A N 1
ATOM 1409 C CA . PRO A 1 184 ? -22.820 10.422 21.470 1.00 95.56 184 PRO A CA 1
ATOM 1410 C C . PRO A 1 184 ? -22.604 11.937 21.605 1.00 95.56 184 PRO A C 1
ATOM 1412 O O . PRO A 1 184 ? -23.564 12.674 21.817 1.00 95.56 184 PRO A O 1
ATOM 1415 N N . ASP A 1 185 ? -21.361 12.405 21.476 1.00 94.50 185 ASP A N 1
ATOM 1416 C CA . ASP A 1 185 ? -21.001 13.827 21.511 1.00 94.50 185 ASP A CA 1
ATOM 1417 C C . ASP A 1 185 ? -21.107 14.523 20.138 1.00 94.50 185 ASP A C 1
ATOM 1419 O O . ASP A 1 185 ? -20.813 15.711 20.017 1.00 94.50 185 ASP A O 1
ATOM 1423 N N . GLY A 1 186 ? -21.551 13.798 19.107 1.00 96.38 186 GLY A N 1
ATOM 1424 C CA . GLY A 1 186 ? -21.686 14.279 17.736 1.00 96.38 186 GLY A CA 1
ATOM 1425 C C . GLY A 1 186 ? -20.422 14.148 16.885 1.00 96.38 186 GLY A C 1
ATOM 1426 O O . GLY A 1 186 ? -20.471 14.501 15.707 1.00 96.38 186 GLY A O 1
ATOM 1427 N N . THR A 1 187 ? -19.313 13.632 17.428 1.00 97.56 187 THR A N 1
ATOM 1428 C CA . THR A 1 187 ? -18.092 13.383 16.648 1.00 97.56 187 THR A CA 1
ATOM 1429 C C . THR A 1 187 ? -18.390 12.422 15.500 1.00 97.56 187 THR A C 1
ATOM 1431 O O . THR A 1 187 ? -19.042 11.400 15.697 1.00 97.56 187 THR A O 1
ATOM 1434 N N . THR A 1 188 ? -17.894 12.725 14.303 1.00 97.81 188 THR A N 1
ATOM 1435 C CA . THR A 1 188 ? -17.956 11.840 13.132 1.00 97.81 188 THR A CA 1
ATOM 1436 C C . THR A 1 188 ? -16.558 11.552 12.613 1.00 97.81 188 THR A C 1
ATOM 1438 O O . THR A 1 188 ? -15.602 12.264 12.921 1.00 97.81 188 THR A O 1
ATOM 1441 N N . GLY A 1 189 ? -16.438 10.533 11.776 1.00 98.25 189 GLY A N 1
ATOM 1442 C CA . GLY A 1 189 ? -15.144 10.039 11.350 1.00 98.25 189 GLY A CA 1
ATOM 1443 C C . GLY A 1 189 ? -15.258 8.964 10.285 1.00 98.25 189 GLY A C 1
ATOM 1444 O O . GLY A 1 189 ? -16.308 8.784 9.662 1.00 98.25 189 GLY A O 1
ATOM 1445 N N . ARG A 1 190 ? -14.164 8.242 10.074 1.00 98.69 190 ARG A N 1
ATOM 1446 C CA . ARG A 1 190 ? -14.043 7.211 9.042 1.00 98.69 190 ARG A CA 1
ATOM 1447 C C . ARG A 1 190 ? -13.321 5.996 9.591 1.00 98.69 190 ARG A C 1
ATOM 1449 O O . ARG A 1 190 ? -12.572 6.102 10.560 1.00 98.69 190 ARG A O 1
ATOM 1456 N N . TYR A 1 191 ? -13.568 4.840 8.995 1.00 98.81 191 TYR A N 1
ATOM 1457 C CA . TYR A 1 191 ? -12.959 3.596 9.434 1.00 98.81 191 TYR A CA 1
ATOM 1458 C C . TYR A 1 191 ? -12.538 2.722 8.266 1.00 98.81 191 TYR A C 1
ATOM 1460 O O . TYR A 1 191 ? -13.134 2.766 7.189 1.00 98.81 191 TYR A O 1
ATOM 1468 N N . GLN A 1 192 ? -11.538 1.885 8.516 1.00 98.88 192 GLN A N 1
ATOM 1469 C CA . GLN A 1 192 ? -11.110 0.847 7.595 1.00 98.88 192 GLN A CA 1
ATOM 1470 C C . GLN A 1 192 ? -10.753 -0.430 8.351 1.00 98.88 192 GLN A C 1
ATOM 1472 O O . GLN A 1 192 ? -9.981 -0.401 9.310 1.00 98.88 192 GLN A O 1
ATOM 1477 N N . TYR A 1 193 ? -11.317 -1.559 7.916 1.00 98.88 193 TYR A N 1
ATOM 1478 C CA . TYR A 1 193 ? -10.947 -2.867 8.447 1.00 98.88 193 TYR A CA 1
ATOM 1479 C C . TYR A 1 193 ? -9.764 -3.457 7.691 1.00 98.88 193 TYR A C 1
ATOM 1481 O O . TYR A 1 193 ? -9.759 -3.557 6.461 1.00 98.88 193 TYR A O 1
ATOM 1489 N N . PHE A 1 194 ? -8.815 -3.947 8.468 1.00 98.88 194 PHE A N 1
ATOM 1490 C CA . PHE A 1 194 ? -7.700 -4.781 8.062 1.00 98.88 194 PHE A CA 1
ATOM 1491 C C . PHE A 1 194 ? -7.905 -6.185 8.631 1.00 98.88 194 PHE A C 1
ATOM 1493 O O . PHE A 1 194 ? -8.693 -6.372 9.558 1.00 98.88 194 PHE A O 1
ATOM 1500 N N . GLN A 1 195 ? -7.203 -7.180 8.090 1.00 98.56 195 GLN A N 1
ATOM 1501 C CA . GLN A 1 195 ? -7.363 -8.579 8.510 1.00 98.56 195 GLN A CA 1
ATOM 1502 C C . GLN A 1 195 ? -7.256 -8.769 10.032 1.00 98.56 195 GLN A C 1
ATOM 1504 O O . GLN A 1 195 ? -7.991 -9.579 10.593 1.00 98.56 195 GLN A O 1
ATOM 1509 N N . ASN A 1 196 ? -6.382 -8.006 10.698 1.00 98.25 196 ASN A N 1
ATOM 1510 C CA . ASN A 1 196 ? -6.113 -8.161 12.128 1.00 98.25 196 ASN A CA 1
ATOM 1511 C C . ASN A 1 196 ? -6.563 -6.967 12.989 1.00 98.25 196 ASN A C 1
ATOM 1513 O O . ASN A 1 196 ? -6.330 -6.986 14.199 1.00 98.25 196 ASN A O 1
ATOM 1517 N N . ALA A 1 197 ? -7.159 -5.920 12.407 1.00 98.62 197 ALA A N 1
ATOM 1518 C CA . ALA A 1 197 ? -7.478 -4.694 13.141 1.00 98.62 197 ALA A CA 1
ATOM 1519 C C . ALA A 1 197 ? -8.543 -3.818 12.467 1.00 98.62 197 ALA A C 1
ATOM 1521 O O . ALA A 1 197 ? -8.750 -3.864 11.259 1.00 98.62 197 ALA A O 1
ATOM 1522 N N . LEU A 1 198 ? -9.148 -2.941 13.261 1.00 98.88 198 LEU A N 1
ATOM 1523 C CA . LEU A 1 198 ? -9.926 -1.792 12.816 1.00 98.88 198 LEU A CA 1
ATOM 1524 C C . LEU A 1 198 ? -9.086 -0.525 12.992 1.00 98.88 198 LEU A C 1
ATOM 1526 O O . LEU A 1 198 ? -8.602 -0.245 14.087 1.00 98.88 198 LEU A O 1
ATOM 1530 N N . PHE A 1 199 ? -8.945 0.257 11.929 1.00 98.88 199 PHE A N 1
ATOM 1531 C CA . PHE A 1 199 ? -8.406 1.611 11.992 1.00 98.88 199 PHE A CA 1
ATOM 1532 C C . PHE A 1 199 ? -9.587 2.569 12.016 1.00 98.88 199 PHE A C 1
ATOM 1534 O O . PHE A 1 199 ? -10.405 2.555 11.097 1.00 98.88 199 PHE A O 1
ATOM 1541 N N . LEU A 1 200 ? -9.689 3.376 13.067 1.00 98.88 200 LEU A N 1
ATOM 1542 C CA . LEU A 1 200 ? -10.797 4.299 13.277 1.00 98.88 200 LEU A CA 1
ATOM 1543 C C . LEU A 1 200 ? -10.241 5.711 13.467 1.00 98.88 200 LEU A C 1
ATOM 1545 O O . LEU A 1 200 ? -9.420 5.954 14.352 1.00 98.88 200 LEU A O 1
ATOM 1549 N N . TRP A 1 201 ? -10.673 6.625 12.606 1.00 98.75 201 TRP A N 1
ATOM 1550 C CA . TRP A 1 201 ? -10.239 8.016 12.566 1.00 98.75 201 TRP A CA 1
ATOM 1551 C C . TRP A 1 201 ? -11.403 8.950 12.878 1.00 98.75 201 TRP A C 1
ATOM 1553 O O . TRP A 1 201 ? -12.511 8.749 12.380 1.00 98.75 201 TRP A O 1
ATOM 1563 N N . SER A 1 202 ? -11.133 10.005 13.640 1.00 98.50 202 SER A N 1
ATOM 1564 C CA . SER A 1 202 ? -11.975 11.201 13.713 1.00 98.50 202 SER A CA 1
ATOM 1565 C C . SER A 1 202 ? -11.103 12.450 13.726 1.00 98.50 202 SER A C 1
ATOM 1567 O O . SER A 1 202 ? -9.933 12.381 14.099 1.00 98.50 202 SER A O 1
ATOM 1569 N N . GLU A 1 203 ? -11.667 13.597 13.357 1.00 97.31 203 GLU A N 1
ATOM 1570 C CA . GLU A 1 203 ? -10.927 14.864 13.355 1.00 97.31 203 GLU A CA 1
ATOM 1571 C C . GLU A 1 203 ? -10.360 15.239 14.745 1.00 97.31 203 GLU A C 1
ATOM 1573 O O . GLU A 1 203 ? -9.191 15.622 14.809 1.00 97.31 203 GLU A O 1
ATOM 1578 N N . PRO A 1 204 ? -11.089 15.079 15.874 1.00 97.00 204 PRO A N 1
ATOM 1579 C CA . PRO A 1 204 ? -10.551 15.429 17.192 1.00 97.00 204 PRO A CA 1
ATOM 1580 C C . PRO A 1 204 ? -9.468 14.481 17.723 1.00 97.00 204 PRO A C 1
ATOM 1582 O O . PRO A 1 204 ? -8.630 14.908 18.517 1.00 97.00 204 PRO A O 1
ATOM 1585 N N . THR A 1 205 ? -9.503 13.197 17.350 1.00 96.12 205 THR A N 1
ATOM 1586 C CA . THR A 1 205 ? -8.649 12.156 17.959 1.00 96.12 205 THR A CA 1
ATOM 1587 C C . THR A 1 205 ? -7.536 11.666 17.036 1.00 96.12 205 THR A C 1
ATOM 1589 O O . THR A 1 205 ? -6.542 11.122 17.502 1.00 96.12 205 THR A O 1
ATOM 1592 N N . GLY A 1 206 ? -7.676 11.852 15.723 1.00 98.31 206 GLY A N 1
ATOM 1593 C CA . GLY A 1 206 ? -6.835 11.196 14.727 1.00 98.31 206 GLY A CA 1
ATOM 1594 C C . GLY A 1 206 ? -7.123 9.694 14.610 1.00 98.31 206 GLY A C 1
ATOM 1595 O O . GLY A 1 206 ? -8.133 9.191 15.113 1.00 98.31 206 GLY A O 1
ATOM 1596 N N . THR A 1 207 ? -6.238 8.975 13.909 1.00 98.75 207 THR A N 1
ATOM 1597 C CA . THR A 1 207 ? -6.368 7.527 13.681 1.00 98.75 207 THR A CA 1
ATOM 1598 C C . THR A 1 207 ? -5.832 6.720 14.858 1.00 98.75 207 THR A C 1
ATOM 1600 O O . THR A 1 207 ? -4.631 6.768 15.166 1.00 98.75 207 THR A O 1
ATOM 1603 N N . HIS A 1 208 ? -6.688 5.864 15.407 1.00 98.81 208 HIS A N 1
ATOM 1604 C CA . HIS A 1 208 ? -6.307 4.842 16.373 1.00 98.81 208 HIS A CA 1
ATOM 1605 C C . HIS A 1 208 ? -6.663 3.443 15.890 1.00 98.81 208 HIS A C 1
ATOM 1607 O O . HIS A 1 208 ? -7.609 3.240 15.124 1.00 98.81 208 HIS A O 1
ATOM 1613 N N . ILE A 1 209 ? -5.873 2.481 16.351 1.00 98.81 209 ILE A N 1
ATOM 1614 C CA . ILE A 1 209 ? -6.015 1.074 15.988 1.00 98.81 209 ILE A CA 1
ATOM 1615 C C . ILE A 1 209 ? -6.731 0.354 17.128 1.00 98.81 209 ILE A C 1
ATOM 1617 O O . ILE A 1 209 ? -6.373 0.520 18.292 1.00 98.81 209 ILE A O 1
ATOM 1621 N N . ILE A 1 210 ? -7.738 -0.444 16.789 1.00 98.81 210 ILE A N 1
ATOM 1622 C CA . ILE A 1 210 ? -8.481 -1.296 17.716 1.00 98.81 210 ILE A CA 1
ATOM 1623 C C . ILE A 1 210 ? -8.342 -2.730 17.200 1.00 98.81 210 ILE A C 1
ATOM 1625 O O . ILE A 1 210 ? -8.672 -3.005 16.045 1.00 98.81 210 ILE A O 1
ATOM 1629 N N . HIS A 1 211 ? -7.842 -3.658 18.015 1.00 98.62 211 HIS A N 1
ATOM 1630 C CA . HIS A 1 211 ? -7.580 -5.033 17.575 1.00 98.62 211 HIS A CA 1
ATOM 1631 C C . HIS A 1 211 ? -7.875 -6.075 18.663 1.00 98.62 211 HIS A C 1
ATOM 1633 O O . HIS A 1 211 ? -8.203 -5.749 19.803 1.00 98.62 211 HIS A O 1
ATOM 1639 N N . GLY A 1 212 ? -7.780 -7.358 18.299 1.00 97.44 212 GLY A N 1
ATOM 1640 C CA . GLY A 1 212 ? -7.877 -8.477 19.240 1.00 97.44 212 GLY A CA 1
ATOM 1641 C C . GLY A 1 212 ? -9.172 -8.506 20.064 1.00 97.44 212 GLY A C 1
ATOM 1642 O O . GLY A 1 212 ? -10.266 -8.279 19.549 1.00 97.44 212 GLY A O 1
ATOM 1643 N N . GLU A 1 213 ? -9.050 -8.820 21.355 1.00 97.81 213 GLU A N 1
ATOM 1644 C CA . GLU A 1 213 ? -10.194 -8.925 22.273 1.00 97.81 213 GLU A CA 1
ATOM 1645 C C . GLU A 1 213 ? -10.830 -7.564 22.595 1.00 97.81 213 GLU A C 1
ATOM 1647 O O . GLU A 1 213 ? -12.042 -7.494 22.806 1.00 97.81 213 GLU A O 1
ATOM 1652 N N . ILE A 1 214 ? -10.053 -6.473 22.563 1.00 98.50 214 ILE A N 1
ATOM 1653 C CA . ILE A 1 214 ? -10.590 -5.116 22.727 1.00 98.50 214 ILE A CA 1
ATOM 1654 C C . ILE A 1 214 ? -11.489 -4.753 21.542 1.00 98.50 214 ILE A C 1
ATOM 1656 O O . ILE A 1 214 ? -12.582 -4.233 21.759 1.00 98.50 214 ILE A O 1
ATOM 1660 N N . LEU A 1 215 ? -11.104 -5.102 20.307 1.00 98.62 215 LEU A N 1
ATOM 1661 C CA . LEU A 1 215 ? -11.968 -4.917 19.134 1.00 98.62 215 LEU A CA 1
ATOM 1662 C C . LEU A 1 215 ? -13.283 -5.685 19.270 1.00 98.62 215 LEU A C 1
ATOM 1664 O O . LEU A 1 215 ? -14.348 -5.108 19.062 1.00 98.62 215 LEU A O 1
ATOM 1668 N N . LYS A 1 216 ? -13.232 -6.954 19.686 1.00 98.38 216 LYS A N 1
ATOM 1669 C CA . LYS A 1 216 ? -14.449 -7.754 19.903 1.00 98.38 216 LYS A CA 1
ATOM 1670 C C . LYS A 1 216 ? -15.374 -7.107 20.936 1.00 98.38 216 LYS A C 1
ATOM 1672 O O . LYS A 1 216 ? -16.582 -7.034 20.718 1.00 98.38 216 LYS A O 1
ATOM 1677 N N . ALA A 1 217 ? -14.820 -6.612 22.044 1.00 98.44 217 ALA A N 1
ATOM 1678 C CA . ALA A 1 217 ? -15.596 -5.913 23.062 1.00 98.44 217 ALA A CA 1
ATOM 1679 C C . ALA A 1 217 ? -16.170 -4.587 22.546 1.00 98.44 217 ALA A C 1
ATOM 1681 O O . ALA A 1 217 ? -17.348 -4.314 22.775 1.00 98.44 217 ALA A O 1
ATOM 1682 N N . PHE A 1 218 ? -15.383 -3.795 21.817 1.00 98.69 218 PHE A N 1
ATOM 1683 C CA . PHE A 1 218 ? -15.833 -2.555 21.184 1.00 98.69 218 PHE A CA 1
ATOM 1684 C C . PHE A 1 218 ? -17.020 -2.810 20.241 1.00 98.69 218 PHE A C 1
ATOM 1686 O O . PHE A 1 218 ? -18.056 -2.148 20.342 1.00 98.69 218 PHE A O 1
ATOM 1693 N N . GLU A 1 219 ? -16.922 -3.832 19.389 1.00 98.44 219 GLU A N 1
ATOM 1694 C CA . GLU A 1 219 ? -17.982 -4.220 18.457 1.00 98.44 219 GLU A CA 1
ATOM 1695 C C . GLU A 1 219 ? -19.247 -4.720 19.153 1.00 98.44 219 GLU A C 1
ATOM 1697 O O . GLU A 1 219 ? -20.349 -4.310 18.784 1.00 98.44 219 GLU A O 1
ATOM 1702 N N . ALA A 1 220 ? -19.098 -5.550 20.186 1.00 98.31 220 ALA A N 1
ATOM 1703 C CA . ALA A 1 220 ? -20.220 -6.095 20.946 1.00 98.31 220 ALA A CA 1
ATOM 1704 C C . ALA A 1 220 ? -20.969 -5.038 21.777 1.00 98.31 220 ALA A C 1
ATOM 1706 O O . ALA A 1 220 ? -22.117 -5.260 22.160 1.00 98.31 220 ALA A O 1
ATOM 1707 N N . ASN A 1 221 ? -20.344 -3.890 22.054 1.00 98.25 221 ASN A N 1
ATOM 1708 C CA . ASN A 1 221 ? -20.886 -2.853 22.936 1.00 98.25 221 ASN A CA 1
ATOM 1709 C C . ASN A 1 221 ? -21.355 -1.591 22.195 1.00 98.25 221 ASN A C 1
ATOM 1711 O O . ASN A 1 221 ? -21.515 -0.539 22.813 1.00 98.25 221 ASN A O 1
ATOM 1715 N N . GLY A 1 222 ? -21.629 -1.703 20.891 1.00 97.31 222 GLY A N 1
ATOM 1716 C CA . GLY A 1 222 ? -22.227 -0.629 20.092 1.00 97.31 222 GLY A CA 1
ATOM 1717 C C . GLY A 1 222 ? -21.225 0.327 19.443 1.00 97.31 222 GLY A C 1
ATOM 1718 O O . GLY A 1 222 ? -21.646 1.364 18.933 1.00 97.31 222 GLY A O 1
ATOM 1719 N N . ARG A 1 223 ? -19.932 -0.033 19.427 1.00 98.44 223 ARG A N 1
ATOM 1720 C CA . ARG A 1 223 ? -18.862 0.666 18.699 1.00 98.44 223 ARG A CA 1
ATOM 1721 C C . ARG A 1 223 ? -18.804 2.167 19.021 1.00 98.44 223 ARG A C 1
ATOM 1723 O O . ARG A 1 223 ? -19.130 2.577 20.136 1.00 98.44 223 ARG A O 1
ATOM 1730 N N . GLU A 1 224 ? -18.400 2.996 18.062 1.00 98.00 224 GLU A N 1
ATOM 1731 C CA . GLU A 1 224 ? -18.256 4.442 18.215 1.00 98.00 224 GLU A CA 1
ATOM 1732 C C . GLU A 1 224 ? -19.581 5.134 18.553 1.00 98.00 224 GLU A C 1
ATOM 1734 O O . GLU A 1 224 ? -19.591 6.099 19.313 1.00 98.00 224 GLU A O 1
ATOM 1739 N N . ALA A 1 225 ? -20.712 4.588 18.098 1.00 97.94 225 ALA A N 1
ATOM 1740 C CA . ALA A 1 225 ? -22.033 5.139 18.388 1.00 97.94 225 ALA A CA 1
ATOM 1741 C C . ALA A 1 225 ? -22.405 5.069 19.881 1.00 97.94 225 ALA A C 1
ATOM 1743 O O . ALA A 1 225 ? -23.229 5.854 20.347 1.00 97.94 225 ALA A O 1
ATOM 1744 N N . ALA A 1 226 ? -21.810 4.144 20.642 1.00 97.81 226 ALA A N 1
ATOM 1745 C CA . ALA A 1 226 ? -22.072 3.978 22.072 1.00 97.81 226 ALA A CA 1
ATOM 1746 C C . ALA A 1 226 ? -20.872 4.339 22.957 1.00 97.81 226 ALA A C 1
ATOM 1748 O O . ALA A 1 226 ? -21.053 4.906 24.034 1.00 97.81 226 ALA A O 1
ATOM 1749 N N . LEU A 1 227 ? -19.657 3.989 22.532 1.00 98.31 227 LEU A N 1
ATOM 1750 C CA . LEU A 1 227 ? -18.423 4.165 23.305 1.00 98.31 227 LEU A CA 1
ATOM 1751 C C . LEU A 1 227 ? -17.647 5.425 22.894 1.00 98.31 227 LEU A C 1
ATOM 1753 O O . LEU A 1 227 ? -16.768 5.877 23.629 1.00 98.31 227 LEU A O 1
ATOM 1757 N N . GLY A 1 228 ? -18.016 6.034 21.766 1.00 98.25 228 GLY A N 1
ATOM 1758 C CA . GLY A 1 228 ? -17.280 7.122 21.133 1.00 98.25 228 GLY A CA 1
ATOM 1759 C C . GLY A 1 228 ? -16.018 6.654 20.411 1.00 98.25 228 GLY A C 1
ATOM 1760 O O . GLY A 1 228 ? -15.692 5.464 20.384 1.00 98.25 228 GLY A O 1
ATOM 1761 N N . TYR A 1 229 ? -15.305 7.605 19.818 1.00 98.56 229 TYR A N 1
ATOM 1762 C CA . TYR A 1 229 ? -14.046 7.346 19.133 1.00 98.56 229 TYR A CA 1
ATOM 1763 C C . TYR A 1 229 ? -12.923 7.025 20.132 1.00 98.56 229 TYR A C 1
ATOM 1765 O O . TYR A 1 229 ? -12.931 7.527 21.263 1.00 98.56 229 TYR A O 1
ATOM 1773 N N . PRO A 1 230 ? -11.957 6.177 19.748 1.00 98.38 230 PRO A N 1
ATOM 1774 C CA . PRO A 1 230 ? -10.746 5.945 20.525 1.00 98.38 230 PRO A CA 1
ATOM 1775 C C . PRO A 1 230 ? -9.960 7.250 20.689 1.00 98.38 230 PRO A C 1
ATOM 1777 O O . PRO A 1 230 ? -9.873 8.044 19.759 1.00 98.38 230 PRO A O 1
ATOM 1780 N N . ILE A 1 231 ? -9.385 7.457 21.872 1.00 98.19 231 ILE A N 1
ATOM 1781 C CA . ILE A 1 231 ? -8.502 8.597 22.189 1.00 98.19 231 ILE A CA 1
ATOM 1782 C C . ILE A 1 231 ? -7.061 8.149 22.476 1.00 98.19 231 ILE A C 1
ATOM 1784 O O . ILE A 1 231 ? -6.159 8.975 22.611 1.00 98.19 231 ILE A O 1
ATOM 1788 N N . THR A 1 232 ? -6.840 6.837 22.583 1.00 98.25 232 THR A N 1
ATOM 1789 C CA . THR A 1 232 ? -5.522 6.203 22.664 1.00 98.25 232 THR A CA 1
ATOM 1790 C C . THR A 1 232 ? -5.483 4.983 21.747 1.00 98.25 232 THR A C 1
ATOM 1792 O O . THR A 1 232 ? -6.519 4.398 21.420 1.00 98.25 232 THR A O 1
ATOM 1795 N N . ASP A 1 233 ? -4.281 4.553 21.362 1.00 98.12 233 ASP A N 1
ATOM 1796 C CA . ASP A 1 233 ? -4.092 3.158 20.945 1.00 98.12 233 ASP A CA 1
ATOM 1797 C C . ASP A 1 233 ? -4.156 2.232 22.175 1.00 98.12 233 ASP A C 1
ATOM 1799 O O . ASP A 1 233 ? -4.148 2.701 23.320 1.00 98.12 233 ASP A O 1
ATOM 1803 N N . GLU A 1 234 ? -4.220 0.920 21.940 1.00 97.38 234 GLU A N 1
ATOM 1804 C CA . GLU A 1 234 ? -4.065 -0.088 22.992 1.00 97.38 234 GLU A CA 1
ATOM 1805 C C . GLU A 1 234 ? -2.678 0.023 23.652 1.00 97.38 234 GLU A C 1
ATOM 1807 O O . GLU A 1 234 ? -1.645 0.029 22.977 1.00 97.38 234 GLU A O 1
ATOM 1812 N N . ALA A 1 235 ? -2.652 0.081 24.983 1.00 96.81 235 ALA A N 1
ATOM 1813 C CA . ALA A 1 235 ? -1.442 0.153 25.794 1.00 96.81 235 ALA A CA 1
ATOM 1814 C C . ALA A 1 235 ? -1.396 -0.974 26.835 1.00 96.81 235 ALA A C 1
ATOM 1816 O O . ALA A 1 235 ? -2.420 -1.554 27.187 1.00 96.81 235 ALA A O 1
ATOM 1817 N N . ASP A 1 236 ? -0.198 -1.281 27.333 1.00 94.06 236 ASP A N 1
ATOM 1818 C CA . ASP A 1 236 ? -0.017 -2.179 28.478 1.00 94.06 236 ASP A CA 1
ATOM 1819 C C . ASP A 1 236 ? -0.505 -1.503 29.770 1.00 94.06 236 ASP A C 1
ATOM 1821 O O . ASP A 1 236 ? -0.229 -0.319 29.984 1.00 94.06 236 ASP A O 1
ATOM 1825 N N . ASP A 1 237 ? -1.218 -2.238 30.624 1.00 90.88 237 ASP A N 1
ATOM 1826 C CA . ASP A 1 237 ? -1.726 -1.722 31.904 1.00 90.88 237 ASP A CA 1
ATOM 1827 C C . ASP A 1 237 ? -0.709 -1.826 33.063 1.00 90.88 237 ASP A C 1
ATOM 1829 O O . ASP A 1 237 ? -1.003 -1.426 34.194 1.00 90.88 237 ASP A O 1
ATOM 1833 N N . GLY A 1 238 ? 0.486 -2.374 32.804 1.00 89.88 238 GLY A N 1
ATOM 1834 C CA . GLY A 1 238 ? 1.556 -2.586 33.781 1.00 89.88 238 GLY A CA 1
ATOM 1835 C C . GLY A 1 238 ? 1.385 -3.827 34.665 1.00 89.88 238 GLY A C 1
ATOM 1836 O O . GLY A 1 238 ? 2.254 -4.112 35.491 1.00 89.88 238 GLY A O 1
ATOM 1837 N N . HIS A 1 239 ? 0.296 -4.577 34.495 1.00 90.06 239 HIS A N 1
ATOM 1838 C CA . HIS A 1 239 ? -0.089 -5.732 35.309 1.00 90.06 239 HIS A CA 1
ATOM 1839 C C . HIS A 1 239 ? -0.378 -6.979 34.455 1.00 90.06 239 HIS A C 1
ATOM 1841 O O . HIS A 1 239 ? -0.946 -7.957 34.946 1.00 90.06 239 HIS A O 1
ATOM 1847 N N . GLY A 1 240 ? 0.056 -6.974 33.190 1.00 88.69 240 GLY A N 1
ATOM 1848 C CA . GLY A 1 240 ? -0.136 -8.077 32.245 1.00 88.69 240 GLY A CA 1
ATOM 1849 C C . GLY A 1 240 ? -1.480 -8.044 31.512 1.00 88.69 240 GLY A C 1
ATOM 1850 O O . GLY A 1 240 ? -1.846 -9.032 30.870 1.00 88.69 240 GLY A O 1
ATOM 1851 N N . GLY A 1 241 ? -2.213 -6.938 31.615 1.00 95.38 241 GLY A N 1
ATOM 1852 C CA . GLY A 1 241 ? -3.388 -6.625 30.822 1.00 95.38 241 GLY A CA 1
ATOM 1853 C C . GLY A 1 241 ? -3.123 -5.538 29.781 1.00 95.38 241 GLY A C 1
ATOM 1854 O O . GLY A 1 241 ? -1.999 -5.079 29.558 1.00 95.38 241 GLY A O 1
ATOM 1855 N N . ARG A 1 242 ? -4.190 -5.161 29.082 1.00 97.81 242 ARG A N 1
ATOM 1856 C CA . ARG A 1 242 ? -4.189 -4.177 28.000 1.00 97.81 242 ARG A CA 1
ATOM 1857 C C . ARG A 1 242 ? -5.344 -3.221 28.203 1.00 97.81 242 ARG A C 1
ATOM 1859 O O . ARG A 1 242 ? -6.409 -3.643 28.632 1.00 97.81 242 ARG A O 1
ATOM 1866 N N . VAL A 1 243 ? -5.159 -1.956 27.874 1.00 98.06 243 VAL A N 1
ATOM 1867 C CA . VAL A 1 243 ? -6.189 -0.933 28.039 1.00 98.06 243 VAL A CA 1
ATOM 1868 C C . VAL A 1 243 ? -6.260 -0.053 26.806 1.00 98.06 243 VAL A C 1
ATOM 1870 O O . VAL A 1 243 ? -5.237 0.329 26.237 1.00 98.06 243 VAL A O 1
ATOM 1873 N N . GLN A 1 244 ? -7.476 0.300 26.408 1.00 98.69 244 GLN A N 1
ATOM 1874 C CA . GLN A 1 244 ? -7.714 1.328 25.407 1.00 98.69 244 GLN A CA 1
ATOM 1875 C C . GLN A 1 244 ? -8.811 2.275 25.875 1.00 98.69 244 GLN A C 1
ATOM 1877 O O . GLN A 1 244 ? -9.856 1.856 26.381 1.00 98.69 244 GLN A O 1
ATOM 1882 N N . GLN A 1 245 ? -8.566 3.572 25.710 1.00 98.50 245 GLN A N 1
ATOM 1883 C CA . GLN A 1 245 ? -9.504 4.610 26.105 1.00 98.50 245 GLN A CA 1
ATOM 1884 C C . GLN A 1 245 ? -10.278 5.127 24.897 1.00 98.50 245 GLN A C 1
ATOM 1886 O O . GLN A 1 245 ? -9.723 5.376 23.826 1.00 98.50 245 GLN A O 1
ATOM 1891 N N . PHE A 1 246 ? -11.565 5.353 25.118 1.00 98.62 246 PHE A N 1
ATOM 1892 C CA . PHE A 1 246 ? -12.513 5.934 24.181 1.00 98.62 246 PHE A CA 1
ATOM 1893 C C . PHE A 1 246 ? -13.093 7.215 24.785 1.00 98.62 246 PHE A C 1
ATOM 1895 O O . PHE A 1 246 ? -12.969 7.466 25.993 1.00 98.62 246 PHE A O 1
ATOM 1902 N N . GLN A 1 247 ? -13.740 8.043 23.964 1.00 97.88 247 GLN A N 1
ATOM 1903 C CA . GLN A 1 247 ? -14.375 9.278 24.435 1.00 97.88 247 GLN A CA 1
ATOM 1904 C C . GLN A 1 247 ? -15.294 8.998 25.637 1.00 97.88 247 GLN A C 1
ATOM 1906 O O . GLN A 1 247 ? -15.123 9.629 26.682 1.00 97.88 247 GLN A O 1
ATOM 1911 N N . ASN A 1 248 ? -16.147 7.967 25.554 1.00 97.44 248 ASN A N 1
ATOM 1912 C CA . ASN A 1 248 ? -17.186 7.668 26.551 1.00 97.44 248 ASN A CA 1
ATOM 1913 C C . ASN A 1 248 ? -16.986 6.342 27.305 1.00 97.44 248 ASN A C 1
ATOM 1915 O O . ASN A 1 248 ? -17.877 5.908 28.036 1.00 97.44 248 ASN A O 1
ATOM 1919 N N . ALA A 1 249 ? -15.843 5.674 27.142 1.00 98.06 249 ALA A N 1
ATOM 1920 C CA . ALA A 1 249 ? -15.557 4.424 27.841 1.00 98.06 249 ALA A CA 1
ATOM 1921 C C . ALA A 1 249 ? -14.055 4.140 27.956 1.00 98.06 249 ALA A C 1
ATOM 1923 O O . ALA A 1 249 ? -13.237 4.742 27.266 1.00 98.06 249 ALA A O 1
ATOM 1924 N N . THR A 1 250 ? -13.712 3.177 28.799 1.00 98.38 250 THR A N 1
ATOM 1925 C CA . THR A 1 250 ? -12.424 2.480 28.806 1.00 98.38 250 THR A CA 1
ATOM 1926 C C . THR A 1 250 ? -12.700 0.996 28.604 1.00 98.38 250 THR A C 1
ATOM 1928 O O . THR A 1 250 ? -13.668 0.473 29.161 1.00 98.38 250 THR A O 1
ATOM 1931 N N . ILE A 1 251 ? -11.884 0.328 27.791 1.00 98.44 251 ILE A N 1
ATOM 1932 C CA . ILE A 1 251 ? -11.910 -1.128 27.660 1.00 98.44 251 ILE A CA 1
ATOM 1933 C C . ILE A 1 251 ? -10.594 -1.670 28.201 1.00 98.44 251 ILE A C 1
ATOM 1935 O O . ILE A 1 251 ? -9.534 -1.378 27.648 1.00 98.44 251 ILE A O 1
ATOM 1939 N N . ASP A 1 252 ? -10.687 -2.465 29.259 1.00 97.75 252 ASP A N 1
ATOM 1940 C CA . ASP A 1 252 ? -9.567 -3.158 29.887 1.00 97.75 252 ASP A CA 1
ATOM 1941 C C . ASP A 1 252 ? -9.645 -4.644 29.536 1.00 97.75 252 ASP A C 1
ATOM 1943 O O . ASP A 1 252 ? -10.710 -5.251 29.620 1.00 97.75 252 ASP A O 1
ATOM 1947 N N . TRP A 1 253 ? -8.533 -5.256 29.157 1.00 97.62 253 TRP A N 1
ATOM 1948 C CA . TRP A 1 253 ? -8.423 -6.678 28.876 1.00 97.62 253 TRP A CA 1
ATOM 1949 C C . TRP A 1 253 ? -7.382 -7.329 29.776 1.00 97.62 253 TRP A C 1
ATOM 1951 O O . TRP A 1 253 ? -6.272 -6.829 29.923 1.00 97.62 253 TRP A O 1
ATOM 1961 N N . THR A 1 254 ? -7.708 -8.499 30.320 1.00 96.06 254 THR A N 1
ATOM 1962 C CA . THR A 1 254 ? -6.737 -9.369 30.997 1.00 96.06 254 THR A CA 1
ATOM 1963 C C . THR A 1 254 ? -6.906 -10.812 30.537 1.00 96.06 254 THR A C 1
ATOM 1965 O O . THR A 1 254 ? -8.002 -11.232 30.163 1.00 96.06 254 THR A O 1
ATOM 1968 N N . ALA A 1 255 ? -5.847 -11.619 30.636 1.00 92.12 255 ALA A N 1
ATOM 1969 C CA . ALA A 1 255 ? -5.912 -13.036 30.272 1.00 92.12 255 ALA A CA 1
ATOM 1970 C C . ALA A 1 255 ? -6.933 -13.839 31.110 1.00 92.12 255 ALA A C 1
ATOM 1972 O O . ALA A 1 255 ? -7.508 -14.804 30.613 1.00 92.12 255 ALA A O 1
ATOM 1973 N N . ALA A 1 256 ? -7.162 -13.450 32.370 1.00 91.50 256 ALA A N 1
ATOM 1974 C CA . ALA A 1 256 ? -8.095 -14.129 33.271 1.00 91.50 256 ALA A CA 1
ATOM 1975 C C . ALA A 1 256 ? -9.539 -13.614 33.153 1.00 91.50 256 ALA A C 1
ATOM 1977 O O . ALA A 1 256 ? -10.477 -14.395 33.295 1.00 91.50 256 ALA A O 1
ATOM 1978 N N . GLY A 1 257 ? -9.714 -12.306 32.935 1.00 88.00 257 GLY A N 1
ATOM 1979 C CA . GLY A 1 257 ? -11.020 -11.641 32.950 1.00 88.00 257 GLY A CA 1
ATOM 1980 C C . GLY A 1 257 ? -11.624 -11.369 31.572 1.00 88.00 257 GLY A C 1
ATOM 1981 O O . GLY A 1 257 ? -12.801 -11.030 31.493 1.00 88.00 257 GLY A O 1
ATOM 1982 N N . GLY A 1 258 ? -10.849 -11.514 30.493 1.00 94.19 258 GLY A N 1
ATOM 1983 C CA . GLY A 1 258 ? -11.257 -11.057 29.167 1.00 94.19 258 GLY A CA 1
ATOM 1984 C C . GLY A 1 258 ? -11.339 -9.531 29.092 1.00 94.19 258 GLY A C 1
ATOM 1985 O O . GLY A 1 258 ? -10.747 -8.837 29.919 1.00 94.19 258 GLY A O 1
ATOM 1986 N N . ALA A 1 259 ? -12.045 -9.019 28.079 1.00 96.56 259 ALA A N 1
ATOM 1987 C CA . ALA A 1 259 ? -12.242 -7.587 27.867 1.00 96.56 259 ALA A CA 1
ATOM 1988 C C . ALA A 1 259 ? -13.498 -7.079 28.598 1.00 96.56 259 ALA A C 1
ATOM 1990 O O . ALA A 1 259 ? -14.598 -7.598 28.398 1.00 96.56 259 ALA A O 1
ATOM 1991 N N . VAL A 1 260 ? -13.336 -6.046 29.421 1.00 97.00 260 VAL A N 1
ATOM 1992 C CA . VAL A 1 260 ? -14.372 -5.418 30.246 1.00 97.00 260 VAL A CA 1
ATOM 1993 C C . VAL A 1 260 ? -14.517 -3.957 29.836 1.00 97.00 260 VAL A C 1
ATOM 1995 O O . VAL A 1 260 ? -13.536 -3.224 29.758 1.00 97.00 260 VAL A O 1
ATOM 1998 N N . VAL A 1 261 ? -15.755 -3.530 29.581 1.00 98.06 261 VAL A N 1
ATOM 1999 C CA . VAL A 1 261 ? -16.077 -2.153 29.184 1.00 98.06 261 VAL A CA 1
ATOM 2000 C C . VAL A 1 261 ? -16.583 -1.367 30.389 1.00 98.06 261 VAL A C 1
ATOM 2002 O O . VAL A 1 261 ? -17.607 -1.718 30.977 1.00 98.06 261 VAL A O 1
ATOM 2005 N N . THR A 1 262 ? -15.918 -0.259 30.701 1.00 97.81 262 THR A N 1
ATOM 2006 C CA . THR A 1 262 ? -16.322 0.695 31.741 1.00 97.81 262 THR A CA 1
ATOM 2007 C C . THR A 1 262 ? -16.737 2.008 31.083 1.00 97.81 262 THR A C 1
ATOM 2009 O O . THR A 1 262 ? -15.893 2.735 30.563 1.00 97.81 262 THR A O 1
ATOM 2012 N N . LYS A 1 263 ? -18.039 2.316 31.071 1.00 94.62 263 LYS A N 1
ATOM 2013 C CA . LYS A 1 263 ? -18.567 3.581 30.523 1.00 94.62 263 LYS A CA 1
ATOM 2014 C C . LYS A 1 263 ? -18.316 4.747 31.487 1.00 94.62 263 LYS A C 1
ATOM 2016 O O . LYS A 1 263 ? -18.319 4.535 32.699 1.00 94.62 263 LYS A O 1
ATOM 2021 N N . LYS A 1 264 ? -18.092 5.941 30.937 1.00 90.38 264 LYS A N 1
ATOM 2022 C CA . LYS A 1 264 ? -17.918 7.194 31.690 1.00 90.38 264 LYS A CA 1
ATOM 2023 C C . LYS A 1 264 ? -19.253 7.865 32.003 1.00 90.38 264 LYS A C 1
ATOM 2025 O O . LYS A 1 264 ? -20.217 7.642 31.237 1.00 90.38 264 LYS A O 1
#

=== Feature glossary ===
Legend for the data blocks above and below:

— What the protein is —

Sequence gives the chain of amino acids in standard one-letter code (A=alanine, C=cysteine, …, Y=tyrosine), read N→C. It is the only feature that is directly encoded by the gene; all structural features are derived from the folded form of this sequence.

The annotation block draws on four external resources. InterPro: which protein families and domains the sequence belongs to. GO: standardized terms for what the protein does, what process it participates in, and where in the cell it acts. CATH: which structural fold it has in the CATH hierarchy. Organism: the species of origin.

— Where its atoms are —

Atomic coordinates in PDBx/mmCIF format — the same representation the Protein Data Bank distributes. Each line of the _atom_site loop places one backbone atom in Cartesian space (units: ångströms, origin: arbitrary).

Six rendered views show the 3D structure from the faces of a cube — i.e. along ±x, ±y, ±z. Rendering representation is drawn randomly per protein from cartoon (secondary-structure ribbons), sticks (backbone bonds), or molecular surface; coloring is either N→C rainbow (blue at the N-terminus through red at the C-terminus) or one color per chain.

— Local backbone conformation —

DSSP 8-state secondary structure assigns each residue one of H (α-helix), G (3₁₀-helix), I (π-helix), E (extended β-strand), B (isolated β-bridge), T (hydrogen-bonded turn), S (bend), or '-' (coil). The assignment is computed from backbone hydrogen-bond geometry via the Kabsch–Sander algorithm.

P-SEA three-state annotation labels each residue as helix, strand, or coil based purely on the geometry of the Cα trace. It serves as a fallback when the full backbone (and thus DSSP) is unavailable.

φ (phi) and ψ (psi) are the two rotatable backbone dihedrals per residue: φ is the C(i-1)–N–Cα–C torsion, ψ is the N–Cα–C–N(i+1) torsion, both in degrees on (−180°, 180°]. α-helical residues cluster near (−60°, −45°); β-strand residues near (−120°, +130°). A Ramachandran plot is simply a scatter of (φ, ψ) for every residue.

— Global shape and packing —

Radius of gyration (Rg) is the root-mean-square distance of Cα atoms from their centroid — a single number for overall size and compactness. A globular domain of N residues has Rg ≈ 2.2·N^0.38 Å; an extended or disordered chain has a much larger Rg. The Cα contact count is the number of residue pairs whose Cα atoms are within 8 Å and are more than four positions apart in sequence — a standard proxy for tertiary packing density. The bounding box is the smallest axis-aligned box enclosing all Cα atoms.

Accessible surface area quantifies burial. A residue with SASA near zero is packed into the hydrophobic core; one with SASA >100 Å² sits on the surface. Computed here via the Shrake–Rupley numerical algorithm with a 1.4 Å probe.

The contact map is a binary N×N matrix image: pixel (i, j) is dark where Cα_i and Cα_j are within 8 Å and |i−j|>4. Because the |i−j|>4 filter removes local helical contacts, off-diagonal stripes parallel to the main diagonal indicate parallel β-sheets; stripes perpendicular to it indicate antiparallel β-sheets. The Ramachandran plot scatters every residue's (φ, ψ) pair against the sterically allowed regions. The PAE heatmap renders the predicted-aligned-error matrix.

— Structural neighborhood —

A 3Di character summarizes, for each residue, the relative orientation of the Cα frame of its nearest spatial neighbor. Because it encodes fold topology rather than chemistry, 3Di alignments detect remote structural similarity that sequence alignment misses.

Structural nearest neighbors (via Foldseek easy-search vs the PDB). Reported per hit: target PDB id, E-value, and alignment TM-score. A TM-score above ~0.5 is the conventional threshold for 'same fold'.

— Confidence and disorder —

For AlphaFold models, the B-factor field carries pLDDT — the model's own estimate of local accuracy on a 0–100 scale. Regions with pLDDT<50 should be treated as essentially unmodeled; they often correspond to intrinsically disordered segments.

B-factor (Debye–Waller factor) reflects atomic displacement in the crystal lattice. It is an experimental observable (units Å²), not a prediction; low values mean the atom is pinned down, high values mean it moves or is heterogeneous across the crystal.

Predicted Aligned Error (PAE) is an AlphaFold confidence matrix: entry (i, j) is the expected error in the position of residue j, in ångströms, when the prediction is superimposed on the true structure at residue i. Low PAE within a block of residues means that block is internally rigid and well-predicted; high PAE between two blocks means their relative placement is uncertain even if each block individually is confident.